Protein AF-A0A9D1A4J8-F1 (afdb_monomer)

InterPro domains:
  IPR003812 Fido domain [PF02661] (158-254)
  IPR003812 Fido domain [PS51459] (158-294)
  IPR036597 Fido-like domain superfamily [G3DSA:1.10.3290.10] (88-310)
  IPR036597 Fido-like domain superfamily [SSF140931] (134-307)
  IPR040198 Fido domain-containing protein [PTHR13504] (110-304)

Foldseek 3Di:
DPPQWDWLVVVCVVQVHDSVVSQVCVVVCVQPPWDDDPPTITGGNPTDDRDPCVPDPPFDDPPVCVVLLVVLVVLLVVLVVVDDPFQDDDDPLLLVQLLQFQVVQLVVVVAPDDSVQLSCLSVVHHDPPGDPLSSQLSQLLVVLLVVLSVCLVDDDADDLQNLQQNQCSNRRSPNVQGSAFDPAWDDDPPAPFTADGLVCLVVLVVVLSVVLVVSVSRHDLLQSLLVSLLSQVRNVGGPDCSNSSSLSSSQSSCRNSSFYRFHQGPVCVVLCVVQSRCCRPPVDNVSSSVSVSVRSSVVSVLSVVCVVPVVSSSVD

Organism: NCBI:txid2840740

Solvent-accessible surface area (backbone atoms only — not comparable to full-atom values): 17641 Å² total; per-residue (Å²): 129,63,90,70,42,36,47,40,64,57,50,12,64,74,62,73,49,54,50,71,57,44,53,50,36,43,74,69,65,58,38,75,80,47,43,82,49,92,95,48,45,39,34,38,66,84,60,70,78,59,82,61,80,79,69,55,78,75,43,60,62,57,77,90,47,39,69,59,52,55,52,44,49,50,54,38,57,53,49,61,72,75,46,87,78,79,69,74,70,60,69,72,49,31,57,45,47,48,39,51,35,41,42,47,54,44,41,73,74,68,45,87,68,50,67,67,42,44,44,32,41,74,74,73,39,83,50,85,97,57,61,67,44,57,54,28,36,52,52,10,44,49,53,38,54,54,48,35,56,58,49,37,77,54,85,78,73,92,43,71,70,54,53,30,50,40,34,28,32,41,27,48,47,45,58,94,57,28,51,46,70,30,87,60,80,67,71,51,89,95,54,91,57,72,42,60,53,41,90,43,33,69,60,53,50,55,50,49,53,53,49,48,61,59,43,61,79,41,40,34,65,71,53,46,40,46,47,54,30,53,53,48,59,47,47,42,52,36,86,65,61,44,72,61,40,33,50,49,54,35,34,30,53,31,38,59,72,62,38,57,66,64,60,59,42,74,88,45,48,62,58,49,54,51,18,52,46,37,29,72,77,66,69,39,55,62,57,38,31,53,49,53,45,47,39,43,43,51,42,49,50,48,56,54,43,29,79,78,35,67,80,47,44,84,74,74

Structure (mmCIF, N/CA/C/O backbone):
data_AF-A0A9D1A4J8-F1
#
_entry.id   AF-A0A9D1A4J8-F1
#
loop_
_atom_site.group_PDB
_atom_site.id
_atom_site.type_symbol
_atom_site.label_atom_id
_atom_site.label_alt_id
_atom_site.label_comp_id
_atom_site.label_asym_id
_atom_site.label_entity_id
_atom_site.label_seq_id
_atom_site.pdbx_PDB_ins_code
_atom_site.Cartn_x
_atom_site.Cartn_y
_atom_site.Cartn_z
_atom_site.occupancy
_atom_site.B_iso_or_equiv
_atom_site.auth_seq_id
_atom_site.auth_comp_id
_atom_site.auth_asym_id
_atom_site.auth_atom_id
_atom_site.pdbx_PDB_model_num
ATOM 1 N N . MET A 1 1 ? 29.052 -34.012 -39.493 1.00 62.09 1 MET A N 1
ATOM 2 C CA . MET A 1 1 ? 28.904 -33.613 -38.086 1.00 62.09 1 MET A CA 1
ATOM 3 C C . MET A 1 1 ? 30.224 -33.812 -37.386 1.00 62.09 1 MET A C 1
ATOM 5 O O . MET A 1 1 ? 30.733 -34.931 -37.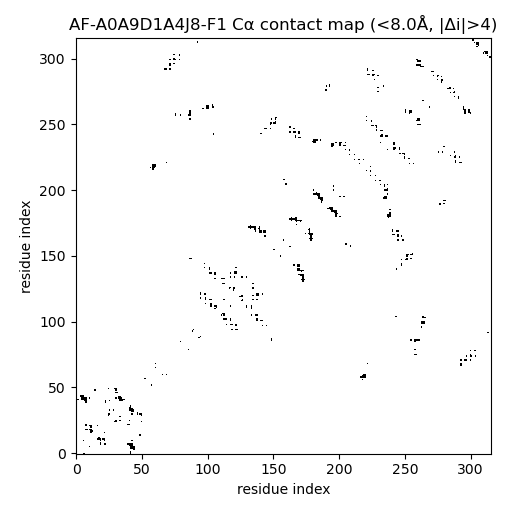377 1.00 62.09 1 MET A O 1
ATOM 9 N N . ARG A 1 2 ? 30.811 -32.723 -36.888 1.00 78.44 2 ARG A N 1
ATOM 10 C CA . ARG A 1 2 ? 31.984 -32.785 -36.005 1.00 78.44 2 ARG A CA 1
ATOM 11 C C . ARG A 1 2 ? 31.633 -33.527 -34.712 1.00 78.44 2 ARG A C 1
ATOM 13 O O . ARG A 1 2 ? 30.512 -33.430 -34.225 1.00 78.44 2 ARG A O 1
ATOM 20 N N . GLN A 1 3 ? 32.592 -34.258 -34.152 1.00 78.19 3 GLN A N 1
ATOM 21 C CA . GLN A 1 3 ? 32.413 -34.952 -32.876 1.00 78.19 3 GLN A CA 1
ATOM 22 C C . GLN A 1 3 ? 32.184 -33.923 -31.750 1.00 78.19 3 GLN A C 1
ATOM 24 O O . GLN A 1 3 ? 32.938 -32.956 -31.649 1.00 78.19 3 GLN A O 1
ATOM 29 N N . GLY A 1 4 ? 31.134 -34.104 -30.937 1.00 85.75 4 GLY A N 1
ATOM 30 C CA . GLY A 1 4 ? 30.753 -33.175 -29.860 1.00 85.75 4 GLY A CA 1
ATOM 31 C C . GLY A 1 4 ? 29.909 -31.967 -30.296 1.00 85.75 4 GLY A C 1
ATOM 32 O O . GLY A 1 4 ? 29.785 -31.004 -29.534 1.00 85.75 4 GLY A O 1
ATOM 33 N N . TYR A 1 5 ? 29.341 -31.995 -31.507 1.00 92.12 5 TYR A N 1
ATOM 34 C CA . TYR A 1 5 ? 28.451 -30.960 -32.039 1.00 92.12 5 TYR A CA 1
ATOM 35 C C . TYR A 1 5 ? 27.107 -31.558 -32.471 1.00 92.12 5 TYR A C 1
ATOM 37 O O . TYR A 1 5 ? 27.056 -32.582 -33.145 1.00 92.12 5 TYR A O 1
ATOM 45 N N . MET A 1 6 ? 26.024 -30.857 -32.146 1.00 93.25 6 MET A N 1
ATOM 46 C CA . MET A 1 6 ? 24.658 -31.147 -32.567 1.00 93.25 6 MET A CA 1
ATOM 47 C C . MET A 1 6 ? 24.194 -30.202 -33.682 1.00 93.25 6 MET A C 1
ATOM 49 O O . MET A 1 6 ? 24.661 -29.067 -33.832 1.00 93.25 6 MET A O 1
ATOM 53 N N . SER A 1 7 ? 23.222 -30.658 -34.463 1.00 94.19 7 SER A N 1
ATOM 54 C CA . SER A 1 7 ? 22.582 -29.868 -35.511 1.00 94.19 7 SER A CA 1
ATOM 55 C C . SER A 1 7 ? 21.617 -28.816 -34.948 1.00 94.19 7 SER A C 1
ATOM 57 O O . SER A 1 7 ? 21.079 -28.936 -33.847 1.00 94.19 7 SER A O 1
ATOM 59 N N . VAL A 1 8 ? 21.295 -27.807 -35.766 1.00 93.06 8 VAL A N 1
ATOM 60 C CA . VAL A 1 8 ? 20.231 -26.823 -35.478 1.00 93.06 8 VAL A CA 1
ATOM 61 C C . VAL A 1 8 ? 18.903 -27.481 -35.084 1.00 93.06 8 VAL A C 1
ATOM 63 O O . VAL A 1 8 ? 18.218 -26.958 -34.211 1.00 93.06 8 VAL A O 1
ATOM 66 N N . LYS A 1 9 ? 18.531 -28.605 -35.714 1.00 93.31 9 LYS A N 1
ATOM 67 C CA . LYS A 1 9 ? 17.270 -29.314 -35.433 1.00 93.31 9 LYS A CA 1
ATOM 68 C C . LYS A 1 9 ? 17.280 -29.972 -34.055 1.00 93.31 9 LYS A C 1
ATOM 70 O O . LYS A 1 9 ? 16.287 -29.920 -33.333 1.00 93.31 9 LYS A O 1
ATOM 75 N N . GLU A 1 10 ? 18.403 -30.572 -33.678 1.00 92.00 10 GLU A N 1
ATOM 76 C CA . GLU A 1 10 ? 18.575 -31.187 -32.359 1.00 92.00 10 GLU A CA 1
ATOM 77 C C . GLU A 1 10 ? 18.608 -30.123 -31.263 1.00 92.00 10 GLU A C 1
ATOM 79 O O . GLU A 1 10 ? 17.908 -30.257 -30.258 1.00 92.00 10 GLU A O 1
ATOM 84 N N . ALA A 1 11 ? 19.313 -29.014 -31.500 1.00 90.38 11 ALA A N 1
ATOM 85 C CA . ALA A 1 11 ? 19.307 -27.858 -30.610 1.00 90.38 11 ALA A CA 1
ATOM 86 C C . ALA A 1 11 ? 17.901 -27.246 -30.469 1.00 90.38 11 ALA A C 1
ATOM 88 O O . ALA A 1 11 ? 17.470 -26.948 -29.359 1.00 90.38 11 ALA A O 1
ATOM 89 N N . ALA A 1 12 ? 17.151 -27.109 -31.569 1.00 90.38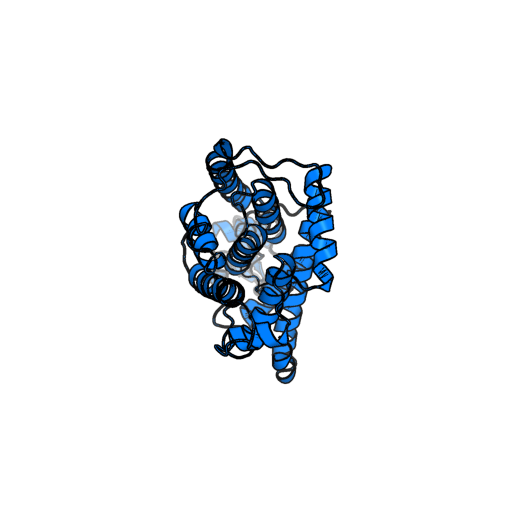 12 ALA A N 1
ATOM 90 C CA . ALA A 1 12 ? 15.776 -26.600 -31.575 1.00 90.38 12 ALA A CA 1
ATOM 91 C C . ALA A 1 12 ? 14.852 -27.455 -30.699 1.00 90.38 12 ALA A C 1
ATOM 93 O O . ALA A 1 12 ? 14.146 -26.926 -29.835 1.00 90.38 12 ALA A O 1
ATOM 94 N N . LYS A 1 13 ? 14.927 -28.782 -30.858 1.00 91.00 13 LYS A N 1
ATOM 95 C CA . LYS A 1 13 ? 14.181 -29.743 -30.038 1.00 91.00 13 LYS A CA 1
ATOM 96 C C . LYS A 1 13 ? 14.594 -29.673 -28.567 1.00 91.00 13 LYS A C 1
ATOM 98 O O . LYS A 1 13 ? 13.727 -29.620 -27.701 1.00 91.00 13 LYS A O 1
ATOM 103 N N . ARG A 1 14 ? 15.898 -29.625 -28.279 1.00 88.31 14 ARG A N 1
ATOM 104 C CA . ARG A 1 14 ? 16.435 -29.570 -26.910 1.00 88.31 14 ARG A CA 1
ATOM 105 C C . ARG A 1 14 ? 16.090 -28.269 -26.183 1.00 88.31 14 ARG A C 1
ATOM 107 O O . ARG A 1 14 ? 15.869 -28.282 -24.980 1.00 88.31 14 ARG A O 1
ATOM 114 N N . TRP A 1 15 ? 16.057 -27.147 -26.893 1.00 87.44 15 TRP A N 1
ATOM 115 C CA . TRP A 1 15 ? 15.804 -25.819 -26.323 1.00 87.44 15 TRP A CA 1
ATOM 116 C C . TRP A 1 15 ? 14.326 -25.396 -26.370 1.00 87.44 15 TRP A C 1
ATOM 118 O O . TRP A 1 15 ? 13.990 -24.315 -25.870 1.00 87.44 15 TRP A O 1
ATOM 128 N N . GLY A 1 16 ? 13.458 -26.210 -26.983 1.00 81.75 16 GLY A N 1
ATOM 129 C CA . GLY A 1 16 ? 12.028 -25.931 -27.137 1.00 81.75 16 GLY A CA 1
ATOM 130 C C . GLY A 1 16 ? 11.738 -24.680 -27.974 1.00 81.75 16 GLY A C 1
ATOM 131 O O . GLY A 1 16 ? 10.853 -23.904 -27.626 1.00 81.75 16 GLY A O 1
ATOM 132 N N . ILE A 1 17 ? 12.517 -24.422 -29.032 1.00 85.38 17 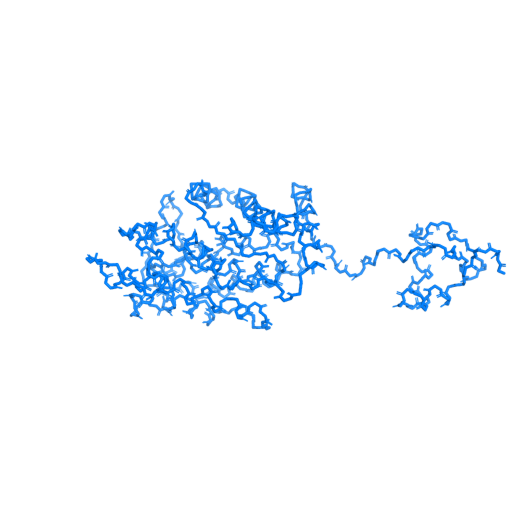ILE A N 1
ATOM 133 C CA . ILE A 1 17 ? 12.359 -23.252 -29.922 1.00 85.38 17 ILE A CA 1
ATOM 134 C C . ILE A 1 17 ? 12.453 -23.669 -31.393 1.00 85.38 17 ILE A C 1
ATOM 136 O O . ILE A 1 17 ? 12.942 -24.745 -31.705 1.00 85.38 17 ILE A O 1
ATOM 140 N N . SER A 1 18 ? 12.018 -22.816 -32.324 1.00 87.38 18 SER A N 1
ATOM 141 C CA . SER A 1 18 ? 12.078 -23.142 -33.756 1.00 87.38 18 SER A CA 1
ATOM 142 C C . SER A 1 18 ? 13.508 -23.150 -34.317 1.00 87.38 18 SER A C 1
ATOM 144 O O . SER A 1 18 ? 14.343 -22.334 -33.919 1.00 87.38 18 SER A O 1
ATOM 146 N N . ASP A 1 19 ? 13.768 -23.972 -35.341 1.00 89.62 19 ASP A N 1
ATOM 147 C CA . ASP A 1 19 ? 15.031 -23.985 -36.106 1.00 89.62 19 ASP A CA 1
ATOM 148 C C . ASP A 1 19 ? 15.477 -22.581 -36.539 1.00 89.62 19 ASP A C 1
ATOM 150 O O . ASP A 1 19 ? 16.657 -22.231 -36.504 1.00 89.62 19 ASP A O 1
ATOM 154 N N . ARG A 1 20 ? 14.517 -21.744 -36.954 1.00 85.31 20 ARG A N 1
ATOM 155 C CA . ARG A 1 20 ? 14.768 -20.352 -37.346 1.00 85.31 20 ARG A CA 1
ATOM 156 C C . ARG A 1 20 ? 15.332 -19.538 -36.180 1.00 85.31 20 ARG A C 1
ATOM 158 O O . ARG A 1 20 ? 16.228 -18.724 -36.395 1.00 85.31 20 ARG A O 1
ATOM 165 N N . ARG A 1 21 ? 14.820 -19.736 -34.960 1.00 83.44 21 ARG A N 1
ATOM 166 C CA . ARG A 1 21 ? 15.308 -19.047 -33.757 1.00 83.44 21 ARG A CA 1
ATOM 167 C C . ARG A 1 21 ? 16.729 -19.473 -33.417 1.00 83.44 21 ARG A C 1
ATOM 169 O O . ARG A 1 21 ? 17.544 -18.601 -33.137 1.00 83.44 21 ARG A O 1
ATOM 176 N N . VAL A 1 22 ? 17.019 -20.768 -33.488 1.00 88.25 22 VAL A N 1
ATOM 177 C CA . VAL A 1 22 ? 18.364 -21.307 -33.252 1.00 88.25 22 VAL A CA 1
ATOM 178 C C . VAL A 1 22 ? 19.372 -20.691 -34.226 1.00 88.25 22 VAL A C 1
ATOM 180 O O . VAL A 1 22 ? 20.369 -20.128 -33.783 1.00 88.25 22 VAL A O 1
ATOM 183 N N . ARG A 1 23 ? 19.077 -20.680 -35.537 1.00 90.50 23 ARG A N 1
ATOM 184 C CA . ARG A 1 23 ? 19.962 -20.058 -36.546 1.00 90.50 23 ARG A CA 1
ATOM 185 C C . ARG A 1 23 ? 20.230 -18.580 -36.263 1.00 90.50 23 ARG A C 1
ATOM 187 O O . ARG A 1 23 ? 21.362 -18.144 -36.421 1.00 90.50 23 ARG A O 1
ATOM 194 N N . LEU A 1 24 ? 19.213 -17.834 -35.822 1.00 85.12 24 LEU A N 1
ATOM 195 C CA . LEU A 1 24 ? 19.358 -16.423 -35.448 1.00 85.12 24 LEU A CA 1
ATOM 196 C C . LEU A 1 24 ? 20.292 -16.229 -34.246 1.00 85.12 24 LEU A C 1
ATOM 198 O O . LEU A 1 24 ? 21.090 -15.299 -34.257 1.00 85.12 24 LEU A O 1
ATOM 202 N N . LEU A 1 25 ? 20.196 -17.088 -33.224 1.00 84.94 25 LEU A N 1
ATOM 203 C CA . LEU A 1 25 ? 21.065 -17.025 -32.042 1.00 84.94 25 LEU A CA 1
ATOM 204 C C . LEU A 1 25 ? 22.525 -17.331 -32.402 1.00 84.94 25 LEU A C 1
ATOM 206 O O . LEU A 1 25 ? 23.427 -16.642 -31.926 1.00 84.94 25 LEU A O 1
ATOM 210 N N . CYS A 1 26 ? 22.752 -18.308 -33.282 1.00 88.44 26 CYS A N 1
ATOM 211 C CA . CYS A 1 26 ? 24.085 -18.615 -33.794 1.00 88.44 26 CYS A CA 1
ATOM 212 C C . CYS A 1 26 ? 24.638 -17.473 -34.663 1.00 88.44 26 CYS A C 1
ATOM 214 O O . CYS A 1 26 ? 25.773 -17.050 -34.465 1.00 88.44 26 CYS A O 1
ATOM 216 N N . SER A 1 27 ? 23.839 -16.915 -35.582 1.00 88.25 27 SER A N 1
ATOM 217 C CA . SER A 1 27 ? 24.283 -15.814 -36.451 1.00 88.25 27 SER A CA 1
ATOM 218 C C . SER A 1 27 ? 24.548 -14.512 -35.700 1.00 88.25 27 SER A C 1
ATOM 220 O O . SER A 1 27 ? 25.357 -13.710 -36.151 1.00 88.25 27 SER A O 1
ATOM 222 N N . SER A 1 28 ? 23.876 -14.292 -34.565 1.00 80.81 28 SER A N 1
ATOM 223 C CA . SER A 1 28 ? 24.098 -13.129 -33.700 1.00 80.81 28 SER A CA 1
ATOM 224 C C . SER A 1 28 ? 25.227 -13.329 -32.682 1.00 80.81 28 SER A C 1
ATOM 226 O O . SER A 1 28 ? 25.342 -12.521 -31.767 1.00 80.81 28 SER A O 1
ATOM 228 N N . GLY A 1 29 ? 25.984 -14.431 -32.758 1.00 82.88 29 GLY A N 1
ATOM 229 C CA . GLY A 1 29 ? 27.094 -14.720 -31.842 1.00 82.88 29 GLY A CA 1
ATOM 230 C C . GLY A 1 29 ? 26.682 -15.044 -30.401 1.00 82.88 29 GLY A C 1
ATOM 231 O O . GLY A 1 29 ? 27.519 -15.001 -29.511 1.00 82.88 29 GLY A O 1
ATOM 232 N N . LYS A 1 30 ? 25.405 -15.366 -30.143 1.00 81.62 30 LYS A N 1
ATOM 233 C CA . LYS A 1 30 ? 24.897 -15.657 -28.786 1.00 81.62 30 LYS A CA 1
ATOM 234 C C . LYS A 1 30 ? 25.124 -17.101 -28.341 1.00 81.62 30 LYS A C 1
ATOM 236 O O . LYS A 1 30 ? 24.865 -17.422 -27.189 1.00 81.62 30 LYS A O 1
ATOM 241 N N . VAL A 1 31 ? 25.542 -17.971 -29.257 1.00 86.38 31 VAL A N 1
ATOM 242 C CA . VAL A 1 31 ? 25.884 -19.369 -28.983 1.00 86.38 31 VAL A CA 1
ATOM 243 C C . VAL A 1 31 ? 27.390 -19.500 -29.154 1.00 86.38 31 VAL A C 1
ATOM 245 O O . VAL A 1 31 ? 27.884 -19.537 -30.282 1.00 86.38 31 VAL A O 1
ATOM 248 N N . GLU A 1 32 ? 28.111 -19.516 -28.037 1.00 83.56 32 GLU A N 1
ATOM 249 C CA . GLU A 1 32 ? 29.565 -19.656 -28.035 1.00 83.56 32 GLU A CA 1
ATOM 250 C C . GLU A 1 32 ? 29.976 -21.000 -28.656 1.00 83.56 32 GLU A C 1
ATOM 252 O O . GLU A 1 32 ? 29.332 -22.029 -28.443 1.00 83.56 32 GLU A O 1
ATOM 257 N N . GLY A 1 33 ? 31.005 -20.974 -29.504 1.00 86.31 33 GLY A N 1
ATOM 258 C CA . GLY A 1 33 ? 31.479 -22.155 -30.227 1.00 86.31 33 GLY A CA 1
ATOM 259 C C . GLY A 1 33 ? 30.595 -22.618 -31.392 1.00 86.31 33 GLY A C 1
ATOM 260 O O . GLY A 1 33 ? 30.936 -23.611 -32.024 1.00 86.31 33 GLY A O 1
ATOM 261 N N . ALA A 1 34 ? 29.492 -21.936 -31.729 1.00 90.94 34 ALA A N 1
ATOM 262 C CA . ALA A 1 34 ? 28.705 -22.291 -32.913 1.00 90.94 34 ALA A CA 1
ATOM 263 C C . ALA A 1 34 ? 29.495 -22.039 -34.210 1.00 90.94 34 ALA A C 1
ATOM 265 O O . ALA A 1 34 ? 29.954 -20.925 -34.471 1.00 90.94 34 ALA A O 1
ATOM 266 N N . VAL A 1 35 ? 29.600 -23.059 -35.061 1.00 90.88 35 VAL A N 1
ATOM 267 C CA . VAL A 1 35 ? 30.329 -22.992 -36.334 1.00 90.88 35 VAL A CA 1
ATOM 268 C C . VAL A 1 35 ? 29.337 -22.984 -37.485 1.00 90.88 35 VAL A C 1
ATOM 270 O O . VAL A 1 35 ? 28.387 -23.764 -37.515 1.00 90.88 35 VAL A O 1
ATOM 273 N N . ARG A 1 36 ? 29.535 -22.086 -38.452 1.00 90.06 36 ARG A N 1
ATOM 274 C CA . ARG A 1 36 ? 28.699 -22.042 -39.654 1.00 90.06 36 ARG A CA 1
ATOM 275 C C . ARG A 1 36 ? 29.064 -23.204 -40.578 1.00 90.06 36 ARG A C 1
ATOM 277 O O . ARG A 1 36 ? 30.212 -23.306 -40.999 1.00 90.06 36 ARG A O 1
ATOM 284 N N . ASP A 1 37 ? 28.073 -24.017 -40.929 1.00 86.44 37 ASP A N 1
ATOM 285 C CA . ASP A 1 37 ? 28.202 -25.127 -41.876 1.00 86.44 37 ASP A CA 1
ATOM 286 C C . ASP A 1 37 ? 27.184 -24.948 -43.015 1.00 86.44 37 ASP A C 1
ATOM 288 O O . ASP A 1 37 ? 25.970 -25.133 -42.859 1.00 86.44 37 ASP A O 1
ATOM 292 N N . GLY A 1 38 ? 27.669 -24.452 -44.156 1.00 85.44 38 GLY A N 1
ATOM 293 C CA . GLY A 1 38 ? 26.847 -24.067 -45.303 1.00 85.44 38 GLY A CA 1
ATOM 294 C C . GLY A 1 38 ? 25.756 -23.037 -44.959 1.00 85.44 38 GLY A C 1
ATOM 295 O O . GLY A 1 38 ? 26.031 -21.877 -44.630 1.00 85.44 38 GLY A O 1
ATOM 296 N N . ARG A 1 39 ? 24.486 -23.457 -45.080 1.00 81.38 39 ARG A N 1
ATOM 297 C CA . ARG A 1 39 ? 23.284 -22.655 -44.750 1.00 81.38 39 ARG A CA 1
ATOM 298 C C . ARG A 1 39 ? 22.777 -22.878 -43.315 1.00 81.38 39 ARG A C 1
ATOM 300 O O . ARG A 1 39 ? 21.720 -22.357 -42.954 1.00 81.38 39 ARG A O 1
ATOM 307 N N . SER A 1 40 ? 23.488 -23.668 -42.517 1.00 88.56 40 SER A N 1
ATOM 308 C CA . SER A 1 40 ? 23.122 -24.038 -41.151 1.00 88.56 40 SER A CA 1
ATOM 309 C C . SER A 1 40 ? 24.276 -23.757 -40.180 1.00 88.56 40 SER A C 1
ATOM 311 O O . SER A 1 40 ? 25.263 -23.111 -40.533 1.00 88.56 40 SER A O 1
ATOM 313 N N . TYR A 1 41 ? 24.117 -24.208 -38.938 1.00 93.38 41 TYR A N 1
ATOM 314 C CA . TYR A 1 41 ? 25.134 -24.147 -37.895 1.00 93.38 41 TYR A CA 1
ATOM 315 C C . TYR A 1 41 ? 25.326 -25.528 -37.261 1.00 93.38 41 TYR A C 1
ATOM 317 O O . TYR A 1 41 ? 24.358 -26.275 -37.090 1.00 93.38 41 TYR A O 1
ATOM 325 N N . GLU A 1 42 ? 26.563 -25.840 -36.900 1.00 94.50 42 GLU A N 1
ATOM 326 C CA . GLU A 1 42 ? 26.908 -26.884 -35.940 1.00 94.50 42 GLU A CA 1
ATOM 327 C C . GLU A 1 42 ? 27.063 -26.221 -34.566 1.00 94.50 42 GLU A C 1
ATOM 329 O O . GLU A 1 42 ? 27.756 -25.209 -34.426 1.00 94.50 42 GLU A O 1
ATOM 334 N N . ILE A 1 43 ? 26.387 -26.758 -33.552 1.00 93.19 43 ILE A N 1
ATOM 335 C CA . ILE A 1 43 ? 26.313 -26.182 -32.204 1.00 93.19 43 ILE A CA 1
ATOM 336 C C . ILE A 1 43 ? 26.972 -27.161 -31.232 1.00 93.19 43 ILE A C 1
ATOM 338 O O . ILE A 1 43 ? 26.618 -28.334 -31.281 1.00 93.19 43 ILE A O 1
ATOM 342 N N . PRO A 1 44 ? 27.879 -26.738 -30.338 1.00 93.69 44 PRO A N 1
ATOM 343 C CA . PRO A 1 44 ? 28.466 -27.654 -29.365 1.00 93.69 44 PRO A CA 1
ATOM 344 C C . PRO A 1 44 ? 27.390 -28.366 -28.532 1.00 93.69 44 PRO A C 1
ATOM 346 O O . PRO A 1 44 ? 26.428 -27.742 -28.087 1.00 93.69 44 PRO A O 1
ATOM 349 N N . GLU A 1 45 ? 27.539 -29.664 -28.272 1.00 90.31 45 GLU A N 1
ATOM 350 C CA . GLU A 1 45 ? 26.550 -30.439 -27.500 1.00 90.31 45 GLU A CA 1
ATOM 351 C C . GLU A 1 45 ? 26.379 -29.937 -26.058 1.00 90.31 45 GLU A C 1
ATOM 353 O O . GLU A 1 45 ? 25.326 -30.126 -25.452 1.00 90.31 45 GLU A O 1
ATOM 358 N N . HIS A 1 46 ? 27.386 -29.269 -25.496 1.00 85.69 46 HIS A N 1
ATOM 359 C CA . HIS A 1 46 ? 27.318 -28.653 -24.168 1.00 85.69 46 HIS A CA 1
ATOM 360 C C . HIS A 1 46 ? 26.723 -27.234 -24.186 1.00 85.69 46 HIS A C 1
ATOM 362 O O . HIS A 1 46 ? 26.555 -26.635 -23.125 1.00 85.69 46 HIS A O 1
ATOM 368 N N . ALA A 1 47 ? 26.388 -26.683 -25.360 1.00 84.38 47 ALA A N 1
ATOM 369 C CA . ALA A 1 47 ? 25.831 -25.342 -25.462 1.00 84.38 47 ALA A CA 1
ATOM 370 C C . ALA A 1 47 ? 24.455 -25.267 -24.779 1.00 84.38 47 ALA A C 1
ATOM 372 O O . ALA A 1 47 ? 23.490 -25.949 -25.151 1.00 84.38 47 ALA A O 1
ATOM 373 N N . VAL A 1 48 ? 24.361 -24.397 -23.777 1.00 83.31 48 VAL A N 1
ATOM 374 C CA . VAL A 1 48 ? 23.108 -24.072 -23.093 1.00 83.31 48 VAL A CA 1
ATOM 375 C C . VAL A 1 48 ? 22.318 -23.086 -23.953 1.00 83.31 48 VAL A C 1
ATOM 377 O O . VAL A 1 48 ? 22.900 -22.229 -24.617 1.00 83.31 48 VAL A O 1
ATOM 380 N N . LYS A 1 49 ? 20.982 -23.199 -23.951 1.00 80.62 49 LYS A N 1
ATOM 381 C CA . LYS A 1 49 ? 20.091 -22.238 -24.617 1.00 80.62 49 LYS A CA 1
ATOM 382 C C . LYS A 1 49 ? 20.433 -20.820 -24.133 1.00 80.62 49 LYS A C 1
ATOM 384 O O . LYS A 1 49 ? 20.253 -20.554 -22.944 1.00 80.62 49 LYS A O 1
ATOM 389 N N . PRO A 1 50 ? 20.866 -19.900 -25.012 1.00 75.31 50 PRO A N 1
ATOM 390 C CA . PRO A 1 50 ? 21.093 -18.515 -24.619 1.00 75.31 50 PRO A CA 1
ATOM 391 C C . PRO A 1 50 ? 19.797 -17.894 -24.101 1.00 75.31 50 PRO A C 1
ATOM 393 O O . PRO A 1 50 ? 18.723 -18.180 -24.641 1.00 75.31 50 PRO A O 1
ATOM 396 N N . ALA A 1 51 ? 19.899 -17.031 -23.087 1.00 59.34 51 ALA A N 1
ATOM 397 C CA . ALA A 1 51 ? 18.746 -16.335 -22.526 1.00 59.34 51 ALA A CA 1
ATOM 398 C C . ALA A 1 51 ? 17.916 -15.675 -23.646 1.00 59.34 51 ALA A C 1
ATOM 400 O O . ALA A 1 51 ? 18.435 -14.943 -24.502 1.00 59.34 51 ALA A O 1
ATOM 401 N N . ASP A 1 52 ? 16.620 -15.991 -23.686 1.00 48.00 52 ASP A N 1
ATOM 402 C CA . ASP A 1 52 ? 15.725 -15.514 -24.732 1.00 48.00 52 ASP A CA 1
ATOM 403 C C . ASP A 1 52 ? 15.394 -14.038 -24.503 1.00 48.00 52 ASP A C 1
ATOM 405 O O . ASP A 1 52 ? 14.463 -13.708 -23.783 1.00 48.00 52 ASP A O 1
ATOM 409 N N . GLY A 1 53 ? 16.117 -13.135 -25.169 1.00 47.34 53 GLY A N 1
ATOM 410 C CA . GLY A 1 53 ? 15.837 -11.690 -25.118 1.00 47.34 53 GLY A CA 1
ATOM 411 C C . GLY A 1 53 ? 14.507 -11.250 -25.757 1.00 47.34 53 GLY A C 1
ATOM 412 O O . GLY A 1 53 ? 14.365 -10.078 -26.085 1.00 47.34 53 GLY A O 1
ATOM 413 N N . ARG A 1 54 ? 13.577 -12.175 -26.046 1.00 48.59 54 ARG A N 1
ATOM 414 C CA . ARG A 1 54 ? 12.180 -11.873 -26.415 1.00 48.59 54 ARG A CA 1
ATOM 415 C C . ARG A 1 54 ? 11.188 -12.150 -25.286 1.00 48.59 54 ARG A C 1
ATOM 417 O O . ARG A 1 54 ? 10.040 -11.733 -25.406 1.00 48.59 54 ARG A O 1
ATOM 424 N N . ALA A 1 55 ? 11.600 -12.840 -24.226 1.00 41.84 55 ALA A N 1
ATOM 425 C CA . ALA A 1 55 ? 10.834 -12.873 -22.994 1.00 41.84 55 ALA A CA 1
ATOM 426 C C . ALA A 1 55 ? 11.206 -11.602 -22.227 1.00 41.84 55 ALA A C 1
ATOM 428 O O . ALA A 1 55 ? 12.342 -11.462 -21.789 1.00 41.84 55 ALA A O 1
ATOM 429 N N . VAL A 1 56 ? 10.245 -10.683 -22.120 1.00 41.25 56 VAL A N 1
ATOM 430 C CA . VAL A 1 56 ? 10.393 -9.330 -21.568 1.00 41.25 56 VAL A CA 1
ATOM 431 C C . VAL A 1 56 ? 11.131 -8.414 -22.561 1.00 41.25 56 VAL A C 1
ATOM 433 O O . VAL A 1 56 ? 12.342 -8.502 -22.741 1.00 41.25 56 VAL A O 1
ATOM 436 N N . ARG A 1 57 ? 10.406 -7.483 -23.217 1.00 43.34 57 ARG A N 1
ATOM 437 C CA . ARG A 1 57 ? 11.005 -6.163 -23.508 1.00 43.34 57 ARG A CA 1
ATOM 438 C C . ARG A 1 57 ? 11.607 -5.769 -22.176 1.00 43.34 57 ARG A C 1
ATOM 440 O O . ARG A 1 57 ? 10.808 -5.574 -21.266 1.00 43.34 57 ARG A O 1
ATOM 447 N N . GLN A 1 58 ? 12.930 -5.832 -22.023 1.00 52.78 58 GLN A N 1
ATOM 448 C CA . GLN A 1 58 ? 13.576 -5.529 -20.754 1.00 52.78 58 GLN A CA 1
ATOM 449 C C . GLN A 1 58 ? 13.013 -4.172 -20.356 1.00 52.78 58 GLN A C 1
ATOM 451 O O . GLN A 1 58 ? 13.226 -3.205 -21.083 1.00 52.78 58 GLN A O 1
ATOM 456 N N . LYS A 1 59 ? 12.124 -4.170 -19.353 1.00 66.44 59 LYS A N 1
ATOM 457 C CA . LYS A 1 59 ? 11.430 -2.961 -18.927 1.00 66.44 59 LYS A CA 1
ATOM 458 C C . LYS A 1 59 ? 12.524 -1.931 -18.694 1.00 66.44 59 LYS A C 1
ATOM 460 O O . LYS A 1 59 ? 13.576 -2.306 -18.177 1.00 66.44 59 LYS A O 1
ATOM 465 N N . ASP A 1 60 ? 12.333 -0.708 -19.162 1.00 79.12 60 ASP A N 1
ATOM 466 C CA . ASP A 1 60 ? 13.390 0.292 -19.108 1.00 79.12 60 ASP A CA 1
ATOM 467 C C . ASP A 1 60 ? 13.759 0.489 -17.631 1.00 79.12 60 ASP A C 1
ATOM 469 O O . ASP A 1 60 ? 12.912 0.875 -16.829 1.00 79.12 60 ASP A O 1
ATOM 473 N N . ILE A 1 61 ? 14.991 0.120 -17.255 1.00 84.88 61 ILE A N 1
ATOM 474 C CA . ILE A 1 61 ? 15.521 0.358 -15.910 1.00 84.88 61 ILE A CA 1
ATOM 475 C C . ILE A 1 61 ? 16.490 1.539 -16.005 1.00 84.88 61 ILE A C 1
ATOM 477 O O . ILE A 1 61 ? 17.542 1.391 -16.655 1.00 84.88 61 ILE A O 1
ATOM 481 N N . PRO A 1 62 ? 16.180 2.678 -15.358 1.00 88.25 62 PRO A N 1
ATOM 482 C CA . PRO A 1 62 ? 17.099 3.804 -15.259 1.00 88.25 62 PRO A CA 1
ATOM 483 C C . PRO A 1 62 ? 18.463 3.374 -14.706 1.00 88.25 62 PRO A C 1
ATOM 485 O O . PRO A 1 62 ? 18.549 2.497 -13.844 1.00 88.25 62 PRO A O 1
ATOM 488 N N . GLU A 1 63 ? 19.545 3.981 -15.206 1.00 89.94 63 GLU A N 1
ATOM 489 C CA . GLU A 1 63 ? 20.921 3.601 -14.837 1.00 89.94 63 GLU A CA 1
ATOM 490 C C . GLU A 1 63 ? 21.140 3.630 -13.321 1.00 89.94 63 GLU A C 1
ATOM 492 O O . GLU A 1 63 ? 21.729 2.707 -12.761 1.00 89.94 63 GLU A O 1
ATOM 497 N N . GLU A 1 64 ? 20.598 4.654 -12.657 1.00 93.12 64 GLU A N 1
ATOM 498 C CA . GLU A 1 64 ? 20.704 4.839 -11.210 1.00 93.12 64 GLU A CA 1
ATOM 499 C C . GLU A 1 64 ? 20.123 3.660 -10.410 1.00 93.12 64 GLU A C 1
ATOM 501 O O . GLU A 1 64 ? 20.699 3.252 -9.402 1.00 93.12 64 GLU A O 1
ATOM 506 N N . PHE A 1 65 ? 19.040 3.044 -10.893 1.00 94.19 65 PHE A N 1
ATOM 507 C CA . PHE A 1 65 ? 18.341 1.972 -10.185 1.00 94.19 65 PHE A CA 1
ATOM 508 C C . PHE A 1 65 ? 18.786 0.575 -10.610 1.00 94.19 65 PHE A C 1
ATOM 510 O O . PHE A 1 65 ? 18.522 -0.401 -9.903 1.00 94.19 65 PHE A O 1
ATOM 517 N N . ARG A 1 66 ? 19.487 0.448 -11.744 1.00 92.00 66 ARG A N 1
ATOM 518 C CA . ARG A 1 66 ? 19.781 -0.843 -12.383 1.00 92.00 66 ARG A CA 1
ATOM 519 C C . ARG A 1 66 ? 20.421 -1.850 -11.442 1.00 92.00 66 ARG A C 1
ATOM 521 O O . ARG A 1 66 ? 19.970 -2.991 -11.368 1.00 92.00 66 ARG A O 1
ATOM 528 N N . LYS A 1 67 ? 21.456 -1.441 -10.708 1.00 93.38 67 LYS A N 1
ATOM 529 C CA . LYS A 1 67 ? 22.168 -2.343 -9.791 1.00 93.38 67 LYS A CA 1
ATOM 530 C C . LYS A 1 67 ? 21.265 -2.836 -8.656 1.00 93.38 67 LYS A C 1
ATOM 532 O O . LYS A 1 67 ? 21.340 -4.007 -8.295 1.00 93.38 67 LYS A O 1
ATOM 537 N N . VAL A 1 68 ? 20.436 -1.953 -8.099 1.00 95.44 68 VAL A N 1
ATOM 538 C CA . VAL A 1 68 ? 19.539 -2.276 -6.980 1.00 95.44 68 VAL A CA 1
ATOM 539 C C . VAL A 1 68 ? 18.394 -3.164 -7.458 1.00 95.44 68 VAL A C 1
ATOM 541 O O . VAL A 1 68 ? 18.163 -4.216 -6.870 1.00 95.44 68 VAL A O 1
ATOM 544 N N . PHE A 1 69 ? 17.741 -2.817 -8.568 1.00 96.38 69 PHE A N 1
ATOM 545 C CA . PHE A 1 69 ? 16.608 -3.586 -9.086 1.00 96.38 69 PHE A CA 1
ATOM 546 C C . PHE A 1 69 ? 17.016 -5.006 -9.475 1.00 96.38 69 PHE A C 1
ATOM 548 O O . PHE A 1 69 ? 16.366 -5.954 -9.050 1.00 96.38 69 PHE A O 1
ATOM 555 N N . LEU A 1 70 ? 18.136 -5.173 -10.189 1.00 93.81 70 LEU A N 1
ATOM 556 C CA . LEU A 1 70 ? 18.624 -6.503 -10.570 1.00 93.81 70 LEU A CA 1
ATOM 557 C C . LEU A 1 70 ? 19.001 -7.363 -9.354 1.00 93.81 70 LEU A C 1
ATOM 559 O O . LEU A 1 70 ? 18.806 -8.578 -9.375 1.00 93.81 70 LEU A O 1
ATOM 563 N N . ARG A 1 71 ? 19.529 -6.753 -8.284 1.00 95.38 71 ARG A N 1
ATOM 564 C CA . ARG A 1 71 ? 19.815 -7.457 -7.025 1.00 95.38 71 ARG A CA 1
ATOM 565 C C . ARG A 1 71 ? 18.527 -7.956 -6.367 1.00 95.38 71 ARG A C 1
ATOM 567 O O . ARG A 1 71 ? 18.469 -9.114 -5.958 1.00 95.38 71 ARG A O 1
ATOM 574 N N . ILE A 1 72 ? 17.512 -7.099 -6.284 1.00 96.50 72 ILE A N 1
ATOM 575 C CA . ILE A 1 72 ? 16.213 -7.423 -5.681 1.00 96.50 72 ILE A CA 1
ATOM 576 C C . ILE A 1 72 ? 15.476 -8.478 -6.515 1.00 96.50 72 ILE A C 1
ATOM 578 O O . ILE A 1 72 ? 14.950 -9.435 -5.952 1.00 96.50 72 ILE A O 1
ATOM 582 N N . ASP A 1 73 ? 15.504 -8.374 -7.845 1.00 94.94 73 ASP A N 1
ATOM 583 C CA . ASP A 1 73 ? 14.965 -9.398 -8.748 1.00 94.94 73 ASP A CA 1
ATOM 584 C C . ASP A 1 73 ? 15.635 -10.754 -8.543 1.00 94.94 73 ASP A C 1
ATOM 586 O O . ASP A 1 73 ? 14.953 -11.772 -8.482 1.00 94.94 73 ASP A O 1
ATOM 590 N N . GLY A 1 74 ? 16.959 -10.778 -8.369 1.00 93.06 74 GLY A N 1
ATOM 591 C CA . GLY A 1 74 ? 17.687 -12.008 -8.063 1.00 93.06 74 GLY A CA 1
ATOM 592 C C . GLY A 1 74 ? 17.193 -12.676 -6.776 1.00 93.06 74 GLY A C 1
ATOM 593 O O . GLY A 1 74 ? 16.932 -13.881 -6.777 1.00 93.06 74 GLY A O 1
ATOM 594 N N . LYS A 1 75 ? 17.003 -11.893 -5.702 1.00 93.00 75 LYS A N 1
ATOM 595 C CA . LYS A 1 75 ? 16.446 -12.371 -4.422 1.00 93.00 75 LYS A CA 1
ATOM 596 C C . LYS A 1 75 ? 15.009 -12.874 -4.582 1.00 93.00 75 LYS A C 1
ATOM 598 O O . LYS A 1 75 ? 14.677 -13.957 -4.100 1.00 93.00 75 LYS A O 1
ATOM 603 N N . ARG A 1 76 ? 14.174 -12.120 -5.303 1.00 92.69 76 ARG A N 1
ATOM 604 C CA . ARG A 1 76 ? 12.795 -12.497 -5.641 1.00 92.69 76 ARG A CA 1
ATOM 605 C C . ARG A 1 76 ? 12.755 -13.843 -6.364 1.00 92.69 76 ARG A C 1
ATOM 607 O O . ARG A 1 76 ? 12.055 -14.755 -5.933 1.00 92.69 76 ARG A O 1
ATOM 614 N N . ASP A 1 77 ? 13.525 -13.982 -7.438 1.00 90.88 77 ASP A N 1
ATOM 615 C CA . ASP A 1 77 ? 13.539 -15.172 -8.294 1.00 90.88 77 ASP A CA 1
ATOM 616 C C . ASP A 1 77 ? 14.136 -16.391 -7.583 1.00 90.88 77 ASP A C 1
ATOM 618 O O . ASP A 1 77 ? 13.783 -17.536 -7.874 1.00 90.88 77 ASP A O 1
ATOM 622 N N . GLU A 1 78 ? 15.070 -16.185 -6.658 1.00 88.00 78 GLU A N 1
ATOM 623 C CA . GLU A 1 78 ? 15.545 -17.237 -5.764 1.00 88.00 78 GLU A CA 1
ATOM 624 C C . GLU A 1 78 ? 14.443 -17.738 -4.832 1.00 88.00 78 GLU A C 1
ATOM 626 O O . GLU A 1 78 ? 14.236 -18.948 -4.728 1.00 88.00 78 GLU A O 1
ATOM 631 N N . LEU A 1 79 ? 13.715 -16.831 -4.192 1.00 83.44 79 LEU A N 1
ATOM 632 C CA . LEU A 1 79 ? 12.669 -17.181 -3.239 1.00 83.44 79 LEU A CA 1
ATOM 633 C C . LEU A 1 79 ? 11.474 -17.851 -3.928 1.00 83.44 79 LEU A C 1
ATOM 635 O O . LEU A 1 79 ? 11.025 -18.907 -3.480 1.00 83.44 79 LEU A O 1
ATOM 639 N N . LEU A 1 80 ? 11.031 -17.323 -5.073 1.00 84.38 80 LEU A N 1
ATOM 640 C CA . LEU A 1 80 ? 9.964 -17.924 -5.883 1.00 84.38 80 LEU A CA 1
ATOM 641 C C . LEU A 1 80 ? 10.306 -19.345 -6.363 1.00 84.38 80 LEU A C 1
ATOM 643 O O . LEU A 1 80 ? 9.405 -20.155 -6.547 1.00 84.38 80 LEU A O 1
ATOM 647 N N . ARG A 1 81 ? 11.592 -19.684 -6.537 1.00 84.06 81 ARG A N 1
ATOM 648 C CA . ARG A 1 81 ? 12.023 -21.062 -6.854 1.00 84.06 81 ARG A CA 1
ATOM 649 C C . ARG A 1 81 ? 11.951 -22.013 -5.661 1.00 84.06 81 ARG A C 1
ATOM 651 O O . ARG A 1 81 ? 11.888 -23.221 -5.868 1.00 84.06 81 ARG A O 1
ATOM 658 N N . ARG A 1 82 ? 12.024 -21.492 -4.435 1.00 77.81 82 ARG A N 1
ATOM 659 C CA . ARG A 1 82 ? 12.052 -22.282 -3.193 1.00 77.81 82 ARG A CA 1
ATOM 660 C C . ARG A 1 82 ? 10.670 -22.456 -2.561 1.00 77.81 82 ARG A C 1
ATOM 662 O O . ARG A 1 82 ? 10.514 -23.343 -1.727 1.00 77.81 82 ARG A O 1
ATOM 669 N N . ARG A 1 83 ? 9.690 -21.621 -2.921 1.00 69.00 83 ARG A N 1
ATOM 670 C CA . ARG A 1 83 ? 8.371 -21.582 -2.281 1.00 69.00 83 ARG A CA 1
ATOM 671 C C . ARG A 1 83 ? 7.246 -21.951 -3.246 1.00 69.00 83 ARG A C 1
ATOM 673 O O . ARG A 1 83 ? 7.022 -21.265 -4.238 1.00 69.00 83 ARG A O 1
ATOM 680 N N . GLU A 1 84 ? 6.471 -22.970 -2.889 1.00 61.81 84 GLU A N 1
ATOM 681 C CA . GLU A 1 84 ? 5.155 -23.217 -3.486 1.00 61.81 84 GLU A CA 1
ATOM 682 C C . GLU A 1 84 ? 4.103 -22.325 -2.788 1.00 61.81 84 GLU A C 1
ATOM 684 O O . GLU A 1 84 ? 4.114 -22.202 -1.564 1.00 61.81 84 GLU A O 1
ATOM 689 N N . GLY A 1 85 ? 3.208 -21.670 -3.544 1.00 58.78 85 GLY A N 1
ATOM 690 C CA . GLY A 1 85 ? 2.067 -20.915 -2.982 1.00 58.78 85 GLY A CA 1
ATOM 691 C C . GLY A 1 85 ? 2.168 -19.378 -2.933 1.00 58.78 85 GLY A C 1
ATOM 692 O O . GLY A 1 85 ? 1.309 -18.736 -2.335 1.00 58.78 85 GLY A O 1
ATOM 693 N N . GLY A 1 86 ? 3.165 -18.756 -3.575 1.00 65.31 86 GLY A N 1
ATOM 694 C CA . GLY A 1 86 ? 3.230 -17.291 -3.726 1.00 65.31 86 GLY A CA 1
ATOM 695 C C . GLY A 1 86 ? 3.627 -16.544 -2.447 1.00 65.31 86 GLY A C 1
ATOM 696 O O . GLY A 1 86 ? 4.469 -17.023 -1.693 1.00 65.31 86 GLY A O 1
ATOM 697 N N . TRP A 1 87 ? 3.057 -15.354 -2.214 1.00 70.19 87 TRP A N 1
ATOM 698 C CA . TRP A 1 87 ? 3.395 -14.455 -1.090 1.00 70.19 87 TRP A CA 1
ATOM 699 C C . TRP A 1 87 ? 2.389 -14.470 0.059 1.00 70.19 87 TRP A C 1
ATOM 701 O O . TRP A 1 87 ? 2.468 -13.622 0.940 1.00 70.19 87 TRP A O 1
ATOM 711 N N . VAL A 1 88 ? 1.472 -15.436 0.078 1.00 78.62 88 VAL A N 1
ATOM 712 C CA . VAL A 1 88 ? 0.408 -15.480 1.084 1.00 78.62 88 VAL A CA 1
ATOM 713 C C . VAL A 1 88 ? 0.999 -15.744 2.469 1.00 78.62 88 VAL A C 1
ATOM 715 O O . VAL A 1 88 ? 1.725 -16.722 2.674 1.00 78.62 88 VAL A O 1
ATOM 718 N N . LEU A 1 89 ? 0.718 -14.854 3.410 1.00 81.06 89 LEU A N 1
ATOM 719 C CA . LEU A 1 89 ? 1.017 -14.988 4.828 1.00 81.06 89 LEU A CA 1
ATOM 720 C C . LEU A 1 89 ? -0.199 -15.566 5.554 1.00 81.06 89 LEU A C 1
ATOM 722 O O . LEU A 1 89 ? -1.342 -15.251 5.235 1.00 81.06 89 LEU A O 1
ATOM 726 N N . SER A 1 90 ? 0.051 -16.407 6.556 1.00 84.19 90 SER A N 1
ATOM 727 C CA . SER A 1 90 ? -0.996 -17.014 7.385 1.00 84.19 90 SER A CA 1
ATOM 728 C C . SER A 1 90 ? -0.491 -17.283 8.802 1.00 84.19 90 SER A C 1
ATOM 730 O O . SER A 1 90 ? 0.718 -17.384 9.019 1.00 84.19 90 SER A O 1
ATOM 732 N N . GLY A 1 91 ? -1.408 -17.474 9.753 1.00 87.06 91 GLY A N 1
ATOM 733 C CA . GLY A 1 91 ? -1.069 -17.826 11.135 1.00 87.06 91 GLY A CA 1
ATOM 734 C C . GLY A 1 91 ? -0.268 -16.729 11.840 1.00 87.06 91 GLY A C 1
ATOM 735 O O . GLY A 1 91 ? -0.487 -15.546 11.601 1.00 87.06 91 GLY A O 1
ATOM 736 N N . GLU A 1 92 ? 0.681 -17.111 12.696 1.00 85.19 92 GLU A N 1
ATOM 737 C CA . GLU A 1 92 ? 1.450 -16.159 13.515 1.00 85.19 92 GLU A CA 1
ATOM 738 C C . GLU A 1 92 ? 2.261 -15.149 12.692 1.00 85.19 92 GLU A C 1
ATOM 740 O O . GLU A 1 92 ? 2.363 -13.987 13.080 1.00 85.19 92 GLU A O 1
ATOM 745 N N . LEU A 1 93 ? 2.774 -15.563 11.528 1.00 83.94 93 LEU A N 1
ATOM 746 C CA . LEU A 1 93 ? 3.480 -14.671 10.605 1.00 83.94 93 LEU A CA 1
ATOM 747 C C . LEU A 1 93 ? 2.570 -13.555 10.092 1.00 83.94 93 LEU A C 1
ATOM 749 O O . LEU A 1 93 ? 2.988 -12.406 9.964 1.00 83.94 93 LEU A O 1
ATOM 753 N N . TRP A 1 94 ? 1.311 -13.894 9.809 1.00 89.69 94 TRP A N 1
ATOM 754 C CA . TRP A 1 94 ? 0.331 -12.915 9.364 1.00 89.69 94 TRP A CA 1
ATOM 755 C C . TRP A 1 94 ? -0.054 -11.953 10.477 1.00 89.69 94 TRP A C 1
ATOM 757 O O . TRP A 1 94 ? -0.064 -10.745 10.268 1.00 89.69 94 TRP A O 1
ATOM 767 N N . GLU A 1 95 ? -0.294 -12.477 11.678 1.00 91.31 95 GLU A N 1
ATOM 768 C CA . GLU A 1 95 ? -0.602 -11.665 12.857 1.00 91.31 95 GLU A CA 1
ATOM 769 C C . GLU A 1 95 ? 0.506 -10.65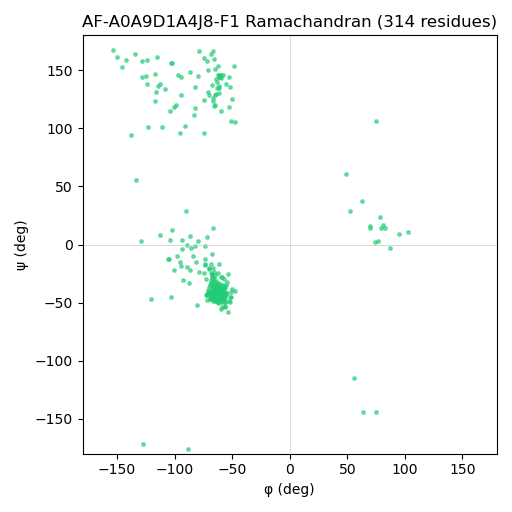5 13.161 1.00 91.31 95 GLU A C 1
ATOM 771 O O . GLU A 1 95 ? 0.235 -9.488 13.456 1.00 91.31 95 GLU A O 1
ATOM 776 N N . LYS A 1 96 ? 1.765 -11.085 13.054 1.00 90.19 96 LYS A N 1
ATOM 777 C CA . LYS A 1 96 ? 2.910 -10.210 13.277 1.00 90.19 96 LYS A CA 1
ATOM 778 C C . LYS A 1 96 ? 3.062 -9.162 12.178 1.00 90.19 96 LYS A C 1
ATOM 780 O O . LYS A 1 96 ? 3.191 -7.980 12.495 1.00 90.19 96 LYS A O 1
ATOM 785 N N . PHE A 1 97 ? 2.972 -9.564 10.910 1.00 91.44 97 PHE A N 1
ATOM 786 C CA . PHE A 1 97 ? 2.992 -8.617 9.797 1.00 91.44 97 PHE A CA 1
ATOM 787 C C . PHE A 1 97 ? 1.882 -7.564 9.936 1.00 91.44 97 PHE A C 1
ATOM 789 O O . PHE A 1 97 ? 2.143 -6.369 9.797 1.00 91.44 97 PHE A O 1
ATOM 796 N N . LEU A 1 98 ? 0.655 -7.992 10.256 1.00 94.12 98 LEU A N 1
ATOM 797 C CA . LEU A 1 98 ? -0.483 -7.098 10.454 1.00 94.12 98 LEU A CA 1
ATOM 798 C C . LEU A 1 98 ? -0.248 -6.108 11.590 1.00 94.12 98 LEU A C 1
ATOM 800 O O . LEU A 1 98 ? -0.615 -4.948 11.440 1.00 94.12 98 LEU A O 1
ATOM 804 N N . LEU A 1 99 ? 0.361 -6.523 12.701 1.00 94.94 99 LEU A N 1
ATOM 805 C CA . LEU A 1 99 ? 0.691 -5.607 13.792 1.00 94.94 99 LEU A CA 1
ATOM 806 C C . LEU A 1 99 ? 1.686 -4.533 13.336 1.00 94.94 99 LEU A C 1
ATOM 808 O O . LEU A 1 99 ? 1.452 -3.341 13.548 1.00 94.94 99 LEU A O 1
ATOM 812 N N . GLU A 1 100 ? 2.768 -4.953 12.682 1.00 92.00 100 GLU A N 1
ATOM 813 C CA . GLU A 1 100 ? 3.823 -4.051 12.212 1.00 92.00 100 GLU A CA 1
ATOM 814 C C . GLU A 1 100 ? 3.352 -3.128 11.075 1.00 92.00 100 GLU A C 1
ATOM 816 O O . GLU A 1 100 ? 3.888 -2.034 10.910 1.00 92.00 100 GLU A O 1
ATOM 821 N N . LEU A 1 101 ? 2.328 -3.533 10.317 1.00 93.00 101 LEU A N 1
ATOM 822 C CA . LEU A 1 101 ? 1.657 -2.695 9.325 1.00 93.00 101 LEU A CA 1
ATOM 823 C C . LEU A 1 101 ? 0.625 -1.750 9.960 1.00 93.00 101 LEU A C 1
ATOM 825 O O . LEU A 1 101 ? 0.624 -0.551 9.685 1.00 93.00 101 LEU A O 1
ATOM 829 N N . ALA A 1 102 ? -0.295 -2.283 10.764 1.00 94.94 102 ALA A N 1
ATOM 830 C CA . ALA A 1 102 ? -1.486 -1.566 11.204 1.00 94.94 102 ALA A CA 1
ATOM 831 C C . ALA A 1 102 ? -1.162 -0.493 12.239 1.00 94.94 102 ALA A C 1
ATOM 833 O O . ALA A 1 102 ? -1.686 0.617 12.138 1.00 94.94 102 ALA A O 1
ATOM 834 N N . TRP A 1 103 ? -0.300 -0.796 13.214 1.00 95.00 103 TRP A N 1
ATOM 835 C CA . TRP A 1 103 ? -0.058 0.116 14.330 1.00 95.00 103 TRP A CA 1
ATOM 836 C C . TRP A 1 103 ? 0.530 1.472 13.892 1.00 95.00 103 TRP A C 1
ATOM 838 O O . TRP A 1 103 ? -0.070 2.498 14.233 1.00 95.00 103 TRP A O 1
ATOM 848 N N . PRO A 1 104 ? 1.607 1.536 13.077 1.00 93.31 104 PRO A N 1
ATOM 849 C CA . PRO A 1 104 ? 2.130 2.817 12.597 1.00 93.31 104 PRO A CA 1
ATOM 850 C C . PRO A 1 104 ? 1.092 3.617 11.794 1.00 93.31 104 PRO A C 1
ATOM 852 O O . PRO A 1 104 ? 1.011 4.840 11.926 1.00 93.31 104 PRO A O 1
ATOM 855 N N . LEU A 1 105 ? 0.254 2.933 11.005 1.00 91.81 105 LEU A N 1
ATOM 856 C CA . LEU A 1 105 ? -0.774 3.564 10.174 1.00 91.81 105 LEU A CA 1
ATOM 857 C C . LEU A 1 105 ? -1.916 4.172 11.001 1.00 91.81 105 LEU A C 1
ATOM 859 O O . LEU A 1 105 ? -2.289 5.323 10.758 1.00 91.81 105 LEU A O 1
ATOM 863 N N . VAL A 1 106 ? -2.465 3.447 11.984 1.00 92.69 106 VAL A N 1
ATOM 864 C CA . VAL A 1 106 ? -3.548 3.985 12.835 1.00 92.69 106 VAL A CA 1
ATOM 865 C C . VAL A 1 106 ? -3.031 5.063 13.779 1.00 92.69 106 VAL A C 1
ATOM 867 O O . VAL A 1 106 ? -3.684 6.095 13.946 1.00 92.69 106 VAL A O 1
ATOM 870 N N . ARG A 1 107 ? -1.825 4.891 14.339 1.00 92.19 107 ARG A N 1
ATOM 871 C CA . ARG A 1 107 ? -1.189 5.897 15.200 1.00 92.19 107 ARG A CA 1
ATOM 872 C C . ARG A 1 107 ? -0.993 7.207 14.448 1.00 92.19 107 ARG A C 1
ATOM 874 O O . ARG A 1 107 ? -1.297 8.278 14.971 1.00 92.19 107 ARG A O 1
ATOM 881 N N . ARG A 1 108 ? -0.539 7.138 13.193 1.00 85.62 108 ARG A N 1
ATOM 882 C CA . ARG A 1 108 ? -0.371 8.321 12.340 1.00 85.62 108 ARG A CA 1
ATOM 883 C C . ARG A 1 108 ? -1.694 9.021 12.019 1.00 85.62 108 ARG A C 1
ATOM 885 O O . ARG A 1 108 ? -1.695 10.246 11.881 1.00 85.62 108 ARG A O 1
ATOM 892 N N . GLY A 1 109 ? -2.786 8.259 11.937 1.00 83.19 109 GLY A N 1
ATOM 893 C CA . GLY A 1 109 ? -4.163 8.751 11.823 1.00 83.19 109 GLY A CA 1
ATOM 894 C C . GLY A 1 109 ? -4.741 9.338 13.118 1.00 83.19 109 GLY A C 1
ATOM 895 O O . GLY A 1 109 ? -5.872 9.813 13.109 1.00 83.19 109 GLY A O 1
ATOM 896 N N . GLY A 1 110 ? -3.980 9.340 14.219 1.00 89.69 110 GLY A N 1
ATOM 897 C CA . GLY A 1 110 ? -4.386 9.917 15.503 1.00 89.69 110 GLY A CA 1
ATOM 898 C C . GLY A 1 110 ? -5.000 8.925 16.491 1.00 89.69 110 GLY A C 1
ATOM 899 O O . GLY A 1 110 ? -5.512 9.356 17.523 1.00 89.69 110 GLY A O 1
ATOM 900 N N . SER A 1 111 ? -4.949 7.617 16.212 1.00 93.50 111 SER A N 1
ATOM 901 C CA . SER A 1 111 ? -5.358 6.599 17.184 1.00 93.50 111 SER A CA 1
ATOM 902 C C . SER A 1 111 ? -4.486 6.654 18.441 1.00 93.50 111 SER A C 1
ATOM 904 O O . SER A 1 111 ? -3.280 6.905 18.391 1.00 93.50 111 SER A O 1
ATOM 906 N N . SER A 1 112 ? -5.121 6.390 19.580 1.00 96.12 112 SER A N 1
ATOM 907 C CA . SER A 1 112 ? -4.495 6.320 20.896 1.00 96.12 112 SER A CA 1
ATOM 908 C C . SER A 1 112 ? -3.984 4.918 21.252 1.00 96.12 112 SER A C 1
ATOM 910 O O . SER A 1 112 ? -3.486 4.731 22.366 1.00 96.12 112 SER A O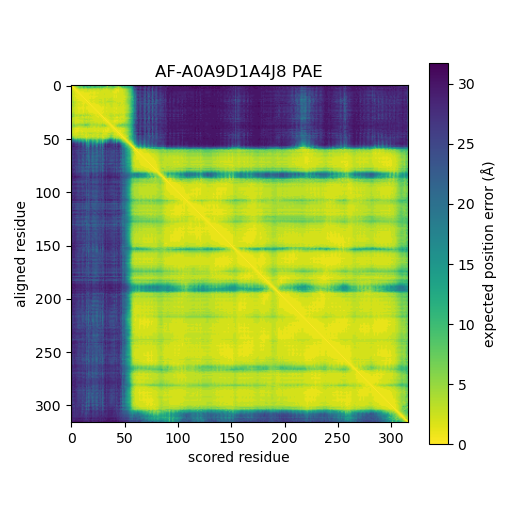 1
ATOM 912 N N . LEU A 1 113 ? -4.157 3.930 20.367 1.00 97.12 113 LEU A N 1
ATOM 913 C CA . LEU A 1 113 ? -3.809 2.531 20.612 1.00 97.12 113 LEU A CA 1
ATOM 914 C C . LEU A 1 113 ? -2.292 2.320 20.733 1.00 97.12 113 LEU A C 1
ATOM 916 O O . LEU A 1 113 ? -1.500 2.829 19.931 1.00 97.12 113 LEU A O 1
ATOM 920 N N . THR A 1 114 ? -1.882 1.515 21.712 1.00 96.94 114 THR A N 1
ATOM 921 C CA . THR A 1 114 ? -0.503 1.010 21.805 1.00 96.94 114 THR A CA 1
ATOM 922 C C . THR A 1 114 ? -0.274 -0.165 20.838 1.00 96.94 114 THR A C 1
ATOM 924 O O . THR A 1 114 ? -1.246 -0.726 20.309 1.00 96.94 114 THR A O 1
ATOM 927 N N . PRO A 1 115 ? 0.986 -0.581 20.590 1.00 96.12 115 PRO A N 1
ATOM 928 C CA . PRO A 1 115 ? 1.261 -1.812 19.849 1.00 96.12 115 PRO A CA 1
ATOM 929 C C . PRO A 1 115 ? 0.570 -3.030 20.472 1.00 96.12 115 PRO A C 1
ATOM 931 O O . PRO A 1 115 ? -0.020 -3.844 19.765 1.00 96.12 115 PRO A O 1
ATOM 934 N N . GLU A 1 116 ? 0.592 -3.143 21.800 1.00 96.81 116 GLU A N 1
ATOM 935 C CA . GLU A 1 116 ? 0.004 -4.269 22.528 1.00 96.81 116 GLU A CA 1
ATOM 936 C C . GLU A 1 116 ? -1.516 -4.307 22.358 1.00 96.81 116 GLU A C 1
ATOM 938 O O . GLU A 1 116 ? -2.071 -5.362 22.050 1.00 96.81 116 GLU A O 1
ATOM 943 N N . GLU A 1 117 ? -2.186 -3.161 22.503 1.00 98.19 117 GLU A N 1
ATOM 944 C CA . GLU A 1 117 ? -3.633 -3.041 22.294 1.00 98.19 117 GLU A CA 1
ATOM 945 C C . GLU A 1 117 ? -4.010 -3.338 20.836 1.00 98.19 117 GLU A C 1
ATOM 947 O O . GLU A 1 117 ? -4.962 -4.071 20.576 1.00 98.19 117 GLU A O 1
ATOM 952 N N . THR A 1 118 ? -3.226 -2.843 19.875 1.00 97.62 118 THR A N 1
ATOM 953 C CA . THR A 1 118 ? -3.427 -3.134 18.445 1.00 97.62 118 THR A CA 1
ATOM 954 C C . THR A 1 118 ? -3.302 -4.633 18.169 1.00 97.62 118 THR A C 1
ATOM 956 O O . THR A 1 118 ? -4.153 -5.216 17.497 1.00 97.62 118 THR A O 1
ATOM 959 N N . GLY A 1 119 ? -2.284 -5.285 18.737 1.00 96.75 119 GLY A N 1
ATOM 960 C CA . GLY A 1 119 ? -2.074 -6.726 18.610 1.00 96.75 119 GLY A CA 1
ATOM 961 C C . GLY A 1 119 ? -3.183 -7.558 19.259 1.00 96.75 119 GLY A C 1
ATOM 962 O O . GLY A 1 119 ? -3.552 -8.605 18.727 1.00 96.75 119 GLY A O 1
ATOM 963 N N . GLN A 1 120 ? -3.751 -7.100 20.379 1.00 96.81 120 GLN A N 1
ATOM 964 C CA . GLN A 1 120 ? -4.930 -7.726 20.991 1.00 96.81 120 GLN A CA 1
ATOM 965 C C . GLN A 1 120 ? -6.144 -7.646 20.063 1.00 96.81 120 GLN A C 1
ATOM 967 O O . GLN A 1 120 ? -6.787 -8.669 19.820 1.00 96.81 120 GLN A O 1
ATOM 972 N N . ILE A 1 121 ? -6.407 -6.466 19.494 1.00 97.94 121 ILE A N 1
ATOM 973 C CA . ILE A 1 121 ? -7.541 -6.234 18.591 1.00 97.94 121 ILE A CA 1
ATOM 974 C C . ILE A 1 121 ? -7.434 -7.110 17.346 1.00 97.94 121 ILE A C 1
ATOM 976 O O . ILE A 1 121 ? -8.419 -7.744 16.967 1.00 97.94 121 ILE A O 1
ATOM 980 N N . LEU A 1 122 ? -6.242 -7.204 16.749 1.00 96.56 122 LEU A N 1
ATOM 981 C CA . LEU A 1 122 ? -5.983 -8.121 15.639 1.00 96.56 122 LEU A CA 1
ATOM 982 C C . LEU A 1 122 ? -6.322 -9.563 16.047 1.00 96.56 122 LEU A C 1
ATOM 984 O O . LEU A 1 122 ? -7.089 -10.234 15.372 1.00 96.56 122 LEU A O 1
ATOM 988 N N . LYS A 1 123 ? -5.931 -10.016 17.235 1.00 94.06 123 LYS A N 1
ATOM 989 C CA . LYS A 1 123 ? -6.288 -11.360 17.733 1.00 94.06 123 LYS A CA 1
ATOM 990 C C . LYS A 1 123 ? -7.762 -11.527 18.143 1.00 94.06 123 LYS A C 1
ATOM 992 O O . LYS A 1 123 ? -8.126 -12.567 18.688 1.00 94.06 123 LYS A O 1
ATOM 997 N N . GLY A 1 124 ? -8.616 -10.533 17.897 1.00 93.44 124 GLY A N 1
ATOM 998 C CA . GLY A 1 124 ? -10.043 -10.564 18.225 1.00 93.44 124 GLY A CA 1
ATOM 999 C C . GLY A 1 124 ? -10.352 -10.272 19.695 1.00 93.44 124 GLY A C 1
ATOM 1000 O O . GLY A 1 124 ? -11.472 -10.513 20.143 1.00 93.44 124 GLY A O 1
ATOM 1001 N N . VAL A 1 125 ? -9.382 -9.753 20.452 1.00 96.38 125 VAL A N 1
ATOM 1002 C CA . VAL A 1 125 ? -9.542 -9.368 21.857 1.00 96.38 125 VAL A CA 1
ATOM 1003 C C . VAL A 1 125 ? -9.720 -7.846 21.943 1.00 96.38 125 VAL A C 1
ATOM 1005 O O . VAL A 1 125 ? -8.812 -7.112 21.559 1.00 96.38 125 VAL A O 1
ATOM 1008 N N . PRO A 1 126 ? -10.862 -7.335 22.440 1.00 96.06 126 PRO A N 1
ATOM 1009 C CA . PRO A 1 126 ? -11.067 -5.894 22.581 1.00 96.06 126 PRO A CA 1
ATOM 1010 C C . PRO A 1 126 ? -10.078 -5.243 23.560 1.00 96.06 126 PRO A C 1
ATOM 1012 O O . PRO A 1 126 ? -9.825 -5.779 24.640 1.00 96.06 126 PRO A O 1
ATOM 1015 N N . ALA A 1 127 ? -9.590 -4.048 23.220 1.00 96.81 127 ALA A N 1
ATOM 1016 C CA . ALA A 1 127 ? -8.772 -3.214 24.092 1.00 96.81 127 ALA A CA 1
ATOM 1017 C C . ALA A 1 127 ? -9.664 -2.413 25.058 1.00 96.81 127 ALA A C 1
ATOM 1019 O O . ALA A 1 127 ? -10.494 -1.588 24.658 1.00 96.81 127 ALA A O 1
ATOM 1020 N N . ALA A 1 128 ? -9.508 -2.663 26.358 1.00 95.56 128 ALA A N 1
ATOM 1021 C CA . ALA A 1 128 ? -10.343 -2.055 27.388 1.00 95.56 128 ALA A CA 1
ATOM 1022 C C . ALA A 1 128 ? -10.191 -0.523 27.428 1.00 95.56 128 ALA A C 1
ATOM 1024 O O . ALA A 1 128 ? -9.088 0.012 27.415 1.00 95.56 128 ALA A O 1
ATOM 1025 N N . GLY A 1 129 ? -11.315 0.195 27.514 1.00 95.31 129 GLY A N 1
ATOM 1026 C CA . GLY A 1 129 ? -11.325 1.659 27.626 1.00 95.31 129 GLY A CA 1
ATOM 1027 C C . GLY A 1 129 ? -11.052 2.415 26.321 1.00 95.31 129 GLY A C 1
ATOM 1028 O O . GLY A 1 129 ? -11.020 3.645 26.339 1.00 95.31 129 GLY A O 1
ATOM 1029 N N . LYS A 1 130 ? -10.895 1.715 25.190 1.00 97.19 130 LYS A N 1
ATOM 1030 C CA . LYS A 1 130 ? -10.662 2.330 23.878 1.00 97.19 130 LYS A CA 1
ATOM 1031 C C . LYS A 1 130 ? -11.955 2.463 23.063 1.00 97.19 130 LYS A C 1
ATOM 1033 O O . LYS A 1 130 ? -12.823 1.591 23.151 1.00 97.19 130 LYS A O 1
ATOM 1038 N N . PRO A 1 131 ? -12.115 3.523 22.249 1.00 96.19 131 PRO A N 1
ATOM 1039 C CA . PRO A 1 131 ? -13.300 3.696 21.413 1.00 96.19 131 PRO A CA 1
ATOM 1040 C C . PRO A 1 131 ? -13.482 2.553 20.408 1.00 96.19 131 PRO A C 1
ATOM 1042 O O . PRO A 1 131 ? -12.517 2.071 19.814 1.00 96.19 131 PRO A O 1
ATOM 1045 N N . LEU A 1 132 ? -14.736 2.175 20.134 1.00 95.94 132 LEU A N 1
ATOM 1046 C CA . LEU A 1 132 ? -15.056 1.182 19.100 1.00 95.94 132 LEU A CA 1
ATOM 1047 C C . LEU A 1 132 ? -14.538 1.608 17.717 1.00 95.94 132 LEU A C 1
ATOM 1049 O O . LEU A 1 132 ? -14.097 0.766 16.945 1.00 95.94 132 LEU A O 1
ATOM 1053 N N . ALA A 1 133 ? -14.559 2.908 17.413 1.00 95.06 133 ALA A N 1
ATOM 1054 C CA . ALA A 1 133 ? -14.055 3.423 16.144 1.00 95.06 133 ALA A CA 1
ATOM 1055 C C . ALA A 1 133 ? -12.578 3.055 15.917 1.00 95.06 133 ALA A C 1
ATOM 1057 O O . ALA A 1 133 ? -12.250 2.587 14.835 1.00 95.06 133 ALA A O 1
ATOM 1058 N N . GLU A 1 134 ? -11.721 3.168 16.940 1.00 96.38 134 GLU A N 1
ATOM 1059 C CA . GLU A 1 134 ? -10.298 2.811 16.835 1.00 96.38 134 GLU A CA 1
ATOM 1060 C C . GLU A 1 134 ? -10.097 1.302 16.623 1.00 96.38 134 GLU A C 1
ATOM 1062 O O . GLU A 1 134 ? -9.268 0.895 15.812 1.00 96.38 134 GLU A O 1
ATOM 1067 N N . HIS A 1 135 ? -10.916 0.462 17.269 1.00 98.00 135 HIS A N 1
ATOM 1068 C CA . HIS A 1 135 ? -10.907 -0.984 17.018 1.00 98.00 135 HIS A CA 1
ATOM 1069 C C . HIS A 1 135 ? -11.261 -1.302 15.566 1.00 98.00 135 HIS A C 1
ATOM 1071 O O . HIS A 1 135 ? -10.607 -2.118 14.920 1.00 98.00 135 HIS A O 1
ATOM 1077 N N . LEU A 1 136 ? -12.303 -0.649 15.051 1.00 97.31 136 LEU A N 1
ATOM 1078 C CA . LEU A 1 136 ? -12.755 -0.845 13.681 1.00 97.31 136 LEU A CA 1
ATOM 1079 C C . LEU A 1 136 ? -11.740 -0.320 12.659 1.00 97.31 136 LEU A C 1
ATOM 1081 O O . LEU A 1 136 ? -11.683 -0.870 11.568 1.00 97.31 136 LEU A O 1
ATOM 1085 N N . GLU A 1 137 ? -10.917 0.682 12.980 1.00 96.06 137 GLU A N 1
ATOM 1086 C CA . GLU A 1 137 ? -9.816 1.091 12.095 1.00 96.06 137 GLU A CA 1
ATOM 1087 C C . GLU A 1 137 ? -8.747 -0.004 11.964 1.00 96.06 137 GLU A C 1
ATOM 1089 O O . GLU A 1 137 ? -8.310 -0.298 10.851 1.00 96.06 137 GLU A O 1
ATOM 1094 N N . VAL A 1 138 ? -8.377 -0.668 13.065 1.00 97.75 138 VAL A N 1
ATOM 1095 C CA . VAL A 1 138 ? -7.439 -1.808 13.037 1.00 97.75 138 VAL A CA 1
ATOM 1096 C C . VAL A 1 138 ? -8.034 -2.992 12.270 1.00 97.75 138 VAL A C 1
ATOM 1098 O O . VAL A 1 138 ? -7.380 -3.558 11.393 1.00 97.75 138 VAL A O 1
ATOM 1101 N N . LEU A 1 139 ? -9.291 -3.347 12.555 1.00 97.88 139 LEU A N 1
ATOM 1102 C CA . LEU A 1 139 ? -9.980 -4.440 11.861 1.00 97.88 139 LEU A CA 1
ATOM 1103 C C . LEU A 1 139 ? -10.213 -4.130 10.375 1.00 97.88 139 LEU A C 1
ATOM 1105 O O . LEU A 1 139 ? -10.153 -5.036 9.551 1.00 97.88 139 LEU A O 1
ATOM 1109 N N . GLY A 1 140 ? -10.421 -2.862 10.018 1.00 97.69 140 GLY A N 1
ATOM 1110 C CA . GLY A 1 140 ? -10.522 -2.411 8.632 1.00 97.69 140 GLY A CA 1
ATOM 1111 C C . GLY A 1 140 ? -9.224 -2.588 7.846 1.00 97.69 140 GLY A C 1
ATOM 1112 O O . GLY A 1 140 ? -9.259 -3.003 6.688 1.00 97.69 140 GLY A O 1
ATOM 1113 N N . ILE A 1 141 ? -8.073 -2.331 8.479 1.00 96.94 141 ILE A N 1
ATOM 1114 C CA . ILE A 1 141 ? -6.758 -2.613 7.883 1.00 96.94 141 ILE A CA 1
ATOM 1115 C C . ILE A 1 141 ? -6.576 -4.115 7.675 1.00 96.94 141 ILE A C 1
ATOM 1117 O O . ILE A 1 141 ? -6.137 -4.502 6.596 1.00 96.94 141 ILE A O 1
ATOM 1121 N N . ARG A 1 142 ? -6.936 -4.952 8.660 1.00 97.31 142 ARG A N 1
ATOM 1122 C CA . ARG A 1 142 ? -6.912 -6.414 8.497 1.00 97.31 142 ARG A CA 1
ATOM 1123 C C . ARG A 1 142 ? -7.764 -6.852 7.310 1.00 97.31 142 ARG A C 1
ATOM 1125 O O . ARG A 1 142 ? -7.241 -7.523 6.435 1.00 97.31 142 ARG A O 1
ATOM 1132 N N . GLU A 1 143 ? -9.031 -6.444 7.266 1.00 98.06 143 GLU A N 1
ATOM 1133 C CA . GLU A 1 143 ? -9.963 -6.844 6.204 1.00 98.06 143 GLU A CA 1
ATOM 1134 C C . GLU A 1 143 ? -9.421 -6.461 4.818 1.00 98.06 143 GLU A C 1
ATOM 1136 O O . GLU A 1 143 ? -9.433 -7.264 3.888 1.00 98.06 143 GLU A O 1
ATOM 1141 N N . ALA A 1 144 ? -8.882 -5.245 4.686 1.00 98.00 144 ALA A N 1
ATOM 1142 C CA . ALA A 1 144 ? -8.259 -4.794 3.447 1.00 98.00 144 ALA A CA 1
ATOM 1143 C C . ALA A 1 144 ? -7.003 -5.610 3.100 1.00 98.00 144 ALA A C 1
ATOM 1145 O O . ALA A 1 144 ? -6.804 -5.961 1.939 1.00 98.00 144 ALA A O 1
ATOM 1146 N N . ALA A 1 145 ? -6.170 -5.921 4.094 1.00 96.56 145 ALA A N 1
ATOM 1147 C CA . ALA A 1 145 ? -4.944 -6.689 3.924 1.00 96.56 145 ALA A CA 1
ATOM 1148 C C . ALA A 1 145 ? -5.231 -8.150 3.527 1.00 96.56 145 ALA A C 1
ATOM 1150 O O . ALA A 1 145 ? -4.581 -8.679 2.627 1.00 96.56 145 ALA A O 1
ATOM 1151 N N . ASP A 1 146 ? -6.235 -8.782 4.139 1.00 95.75 146 ASP A N 1
ATOM 1152 C CA . ASP A 1 146 ? -6.723 -10.112 3.764 1.00 95.75 146 ASP A CA 1
ATOM 1153 C C . ASP A 1 146 ? -7.239 -10.096 2.319 1.00 95.75 146 ASP A C 1
ATOM 1155 O O . ASP A 1 146 ? -6.820 -10.905 1.486 1.00 95.75 146 ASP A O 1
ATOM 1159 N N . TRP A 1 147 ? -8.062 -9.101 1.979 1.00 96.94 147 TRP A N 1
ATOM 1160 C CA . TRP A 1 147 ? -8.645 -8.991 0.648 1.00 96.94 147 TRP A CA 1
ATOM 1161 C C . TRP A 1 147 ? -7.599 -8.765 -0.455 1.00 96.94 147 TRP A C 1
ATOM 1163 O O . TRP A 1 147 ? -7.704 -9.370 -1.524 1.00 96.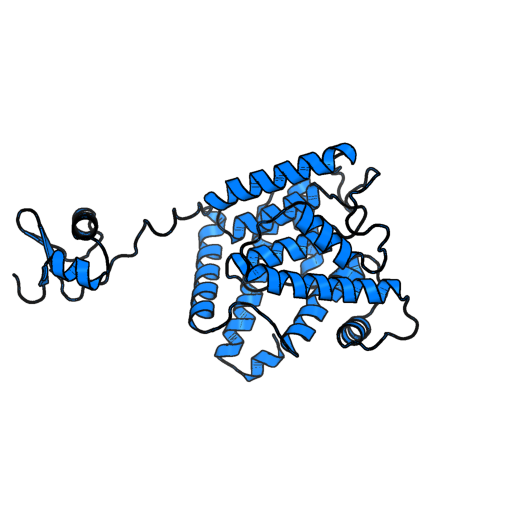94 147 TRP A O 1
ATOM 1173 N N . ILE A 1 148 ? -6.547 -7.963 -0.230 1.00 96.00 148 ILE A N 1
ATOM 1174 C CA . ILE A 1 148 ? -5.487 -7.817 -1.245 1.00 96.00 148 ILE A CA 1
ATOM 1175 C C . ILE A 1 148 ? -4.684 -9.107 -1.449 1.00 96.00 148 ILE A C 1
ATOM 1177 O O . ILE A 1 148 ? -4.236 -9.347 -2.571 1.00 96.00 148 ILE A O 1
ATOM 1181 N N . GLN A 1 149 ? -4.529 -9.961 -0.426 1.00 92.69 149 GLN A N 1
ATOM 1182 C CA . GLN A 1 149 ? -3.878 -11.263 -0.608 1.00 92.69 149 GLN A CA 1
ATOM 1183 C C . GLN A 1 149 ? -4.711 -12.177 -1.513 1.00 92.69 149 GLN A C 1
ATOM 1185 O O . GLN A 1 149 ? -4.157 -12.847 -2.387 1.00 92.69 149 GLN A O 1
ATOM 1190 N N . GLU A 1 150 ? -6.036 -12.161 -1.354 1.00 92.06 150 GLU A N 1
ATOM 1191 C CA . GLU A 1 150 ? -6.962 -12.886 -2.231 1.00 92.06 150 GLU A CA 1
ATOM 1192 C C . GLU A 1 150 ? -6.925 -12.336 -3.666 1.00 92.06 150 GLU A C 1
ATOM 1194 O O . GLU A 1 150 ? -6.790 -13.093 -4.632 1.00 92.06 150 GLU A O 1
ATOM 1199 N N . LEU A 1 151 ? -6.977 -11.009 -3.820 1.00 92.69 151 LEU A N 1
ATOM 1200 C CA . LEU A 1 151 ? -6.944 -10.335 -5.122 1.00 92.69 151 LEU A CA 1
ATOM 1201 C C . LEU A 1 151 ? -5.623 -10.511 -5.871 1.00 92.69 151 LEU A C 1
ATOM 1203 O O . LEU A 1 151 ? -5.609 -10.463 -7.107 1.00 92.69 151 LEU A O 1
ATOM 1207 N N . ALA A 1 152 ? -4.511 -10.683 -5.157 1.00 90.75 152 ALA A N 1
ATOM 1208 C CA . ALA A 1 152 ? -3.201 -10.891 -5.761 1.00 90.75 152 ALA A CA 1
ATOM 1209 C C . ALA A 1 152 ? -3.116 -12.212 -6.543 1.00 90.75 152 ALA A C 1
ATOM 1211 O O . ALA A 1 152 ? -2.338 -12.303 -7.491 1.00 90.75 152 ALA A O 1
ATOM 1212 N N . ALA A 1 153 ? -3.927 -13.214 -6.184 1.00 81.75 153 ALA A N 1
ATOM 1213 C CA . ALA A 1 153 ? -4.041 -14.471 -6.926 1.00 81.75 153 ALA A CA 1
ATOM 1214 C C . ALA A 1 153 ? -4.975 -14.371 -8.151 1.00 81.75 153 ALA A C 1
ATOM 1216 O O . ALA A 1 153 ? -4.974 -15.256 -9.008 1.00 81.75 153 ALA A O 1
ATOM 1217 N N . GLY A 1 154 ? -5.790 -13.315 -8.223 1.00 80.56 154 GLY A N 1
ATOM 1218 C CA . GLY A 1 154 ? -6.767 -13.089 -9.282 1.00 80.56 154 GLY A CA 1
ATOM 1219 C C . GLY A 1 154 ? -6.219 -12.331 -10.495 1.00 80.56 154 GLY A C 1
ATOM 1220 O O . GLY A 1 154 ? -5.042 -11.990 -10.584 1.00 80.56 154 GLY A O 1
ATOM 1221 N N . GLN A 1 155 ? -7.117 -12.046 -11.442 1.00 79.38 155 GLN A N 1
ATOM 1222 C CA . GLN A 1 155 ? -6.837 -11.263 -12.658 1.00 79.38 155 GLN A CA 1
ATOM 1223 C C . GLN A 1 155 ? -7.562 -9.906 -12.678 1.00 79.38 155 GLN A C 1
ATOM 1225 O O . GLN A 1 155 ? -7.568 -9.233 -13.703 1.00 79.38 155 GLN A O 1
ATOM 1230 N N . GLU A 1 156 ? -8.205 -9.513 -11.574 1.00 88.62 156 GLU A N 1
ATOM 1231 C CA . GLU A 1 156 ? -8.940 -8.247 -11.489 1.00 88.62 156 GLU A CA 1
ATOM 1232 C C . GLU A 1 156 ? -7.980 -7.055 -11.601 1.00 88.62 156 GLU A C 1
ATOM 1234 O O . GLU A 1 156 ? -7.082 -6.894 -10.779 1.00 88.62 156 GLU A O 1
ATOM 1239 N N . GLU A 1 157 ? -8.150 -6.209 -12.610 1.00 90.56 157 GLU A N 1
ATOM 1240 C CA . GLU A 1 157 ? -7.324 -5.011 -12.782 1.00 90.56 157 GLU A CA 1
ATOM 1241 C C . GLU A 1 157 ? -7.654 -3.941 -11.729 1.00 90.56 157 GLU A C 1
ATOM 1243 O O . GLU A 1 157 ? -8.736 -3.931 -11.135 1.00 90.56 157 GLU A O 1
ATOM 1248 N N . LEU A 1 158 ? -6.713 -3.021 -11.484 1.00 95.69 158 LEU A N 1
ATOM 1249 C CA . LEU A 1 158 ? -6.999 -1.866 -10.636 1.00 95.69 158 LEU A CA 1
ATOM 1250 C C . LEU A 1 158 ? -8.120 -1.036 -11.263 1.00 95.69 158 LEU A C 1
ATOM 1252 O O . LEU A 1 158 ? -8.077 -0.681 -12.438 1.00 95.69 158 LEU A O 1
ATOM 1256 N N . SER A 1 159 ? -9.120 -0.709 -10.455 1.00 97.31 159 SER A N 1
ATOM 1257 C CA . SER A 1 159 ? -10.277 0.063 -10.883 1.00 97.31 159 SER A CA 1
ATOM 1258 C C . SER A 1 159 ? -10.709 1.026 -9.789 1.00 97.31 159 SER A C 1
ATOM 1260 O O . SER A 1 159 ? -10.433 0.816 -8.607 1.00 97.31 159 SER A O 1
ATOM 1262 N N . GLU A 1 160 ? -11.445 2.063 -10.178 1.00 98.00 160 GLU A N 1
ATOM 1263 C CA . GLU A 1 160 ? -12.111 2.959 -9.234 1.00 98.00 160 GLU A CA 1
ATOM 1264 C C . GLU A 1 160 ? -12.953 2.173 -8.215 1.00 98.00 160 GLU A C 1
ATOM 1266 O O . GLU A 1 160 ? -12.840 2.403 -7.015 1.00 98.00 160 GLU A O 1
ATOM 1271 N N . ALA A 1 161 ? -13.727 1.181 -8.666 1.00 98.25 161 ALA A N 1
ATOM 1272 C CA . ALA A 1 161 ? -14.558 0.359 -7.789 1.00 98.25 161 ALA A CA 1
ATOM 1273 C C . ALA A 1 161 ? -13.736 -0.398 -6.731 1.00 98.25 161 ALA A C 1
ATOM 1275 O O . ALA A 1 161 ? -14.127 -0.439 -5.561 1.00 98.25 161 ALA A O 1
ATOM 1276 N N . LEU A 1 162 ? -12.583 -0.952 -7.118 1.00 98.19 162 LEU A N 1
ATOM 1277 C CA . LEU A 1 162 ? -11.657 -1.615 -6.199 1.00 98.19 162 LEU A CA 1
ATOM 1278 C C . LEU A 1 162 ? -11.111 -0.623 -5.166 1.00 98.19 162 LEU A C 1
ATOM 1280 O O . LEU A 1 162 ? -11.131 -0.913 -3.969 1.00 98.19 162 LEU A O 1
ATOM 1284 N N . ILE A 1 163 ? -10.683 0.564 -5.605 1.00 98.69 163 ILE A N 1
ATOM 1285 C CA . ILE A 1 163 ? -10.143 1.617 -4.731 1.00 98.69 163 ILE A CA 1
ATOM 1286 C C . ILE A 1 163 ? -11.202 2.091 -3.726 1.00 98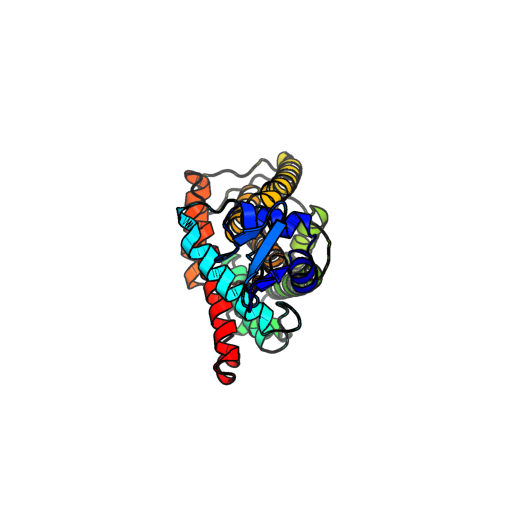.69 163 ILE A C 1
ATOM 1288 O O . ILE A 1 163 ? -10.923 2.187 -2.529 1.00 98.69 163 ILE A O 1
ATOM 1292 N N . LEU A 1 164 ? -12.432 2.343 -4.180 1.00 98.56 164 LEU A N 1
ATOM 1293 C CA . LEU A 1 164 ? -13.544 2.736 -3.311 1.00 98.56 164 LEU A CA 1
ATOM 1294 C C . LEU A 1 164 ? -13.896 1.627 -2.309 1.00 98.56 164 LEU A C 1
ATOM 1296 O O . LEU A 1 164 ? -14.187 1.912 -1.145 1.00 98.56 164 LEU A O 1
ATOM 1300 N N . ARG A 1 165 ? -13.825 0.357 -2.723 1.00 98.31 165 ARG A N 1
ATOM 1301 C CA . ARG A 1 165 ? -14.058 -0.786 -1.833 1.00 98.31 165 ARG A CA 1
ATOM 1302 C C . ARG A 1 165 ? -12.954 -0.937 -0.785 1.00 98.31 165 ARG A C 1
ATOM 1304 O O . ARG A 1 165 ? -13.285 -1.130 0.384 1.00 98.31 165 ARG A O 1
ATOM 1311 N N . LEU A 1 166 ? -11.681 -0.771 -1.158 1.00 98.31 166 LEU A N 1
ATOM 1312 C CA . LEU A 1 166 ? -10.568 -0.716 -0.198 1.00 98.31 166 LEU A CA 1
ATOM 1313 C C . LEU A 1 166 ? -10.791 0.409 0.814 1.00 98.31 166 LEU A C 1
ATOM 1315 O O . LEU A 1 166 ? -10.677 0.193 2.019 1.00 98.31 166 LEU A O 1
ATOM 1319 N N . HIS A 1 167 ? -11.170 1.596 0.339 1.00 98.50 167 HIS A N 1
ATOM 1320 C CA . HIS A 1 167 ? -11.451 2.731 1.211 1.00 98.50 167 HIS A CA 1
ATOM 1321 C C . HIS A 1 167 ? -12.593 2.435 2.193 1.00 98.50 167 HIS A C 1
ATOM 1323 O O . HIS A 1 167 ? -12.478 2.742 3.377 1.00 98.50 167 HIS A O 1
ATOM 1329 N N . ALA A 1 168 ? -13.669 1.782 1.746 1.00 98.38 168 ALA A N 1
ATOM 1330 C CA . ALA A 1 168 ? -14.772 1.384 2.618 1.00 98.38 168 ALA A CA 1
ATOM 1331 C C . ALA A 1 168 ? -14.352 0.388 3.717 1.00 98.38 168 ALA A C 1
ATOM 1333 O O . ALA A 1 168 ? -14.834 0.502 4.846 1.00 98.38 168 ALA A O 1
ATOM 1334 N N . MET A 1 169 ? -13.445 -0.549 3.414 1.00 98.25 169 MET A N 1
ATOM 1335 C CA . MET A 1 169 ? -12.874 -1.465 4.413 1.00 98.25 169 MET A CA 1
ATOM 1336 C C . MET A 1 169 ? -12.005 -0.714 5.421 1.00 98.25 169 MET A C 1
ATOM 1338 O O . MET A 1 169 ? -12.198 -0.846 6.624 1.00 98.25 169 MET A O 1
ATOM 1342 N N . VAL A 1 170 ? -11.096 0.135 4.945 1.00 96.25 170 VAL A N 1
ATOM 1343 C CA . VAL A 1 170 ? -10.187 0.907 5.805 1.00 96.25 170 VAL A CA 1
ATOM 1344 C C . VAL A 1 170 ? -10.953 1.871 6.724 1.00 96.25 170 VAL A C 1
ATOM 1346 O O . VAL A 1 170 ? -10.584 2.047 7.883 1.00 96.25 170 VAL A O 1
ATOM 1349 N N . LEU A 1 171 ? -12.052 2.462 6.245 1.00 96.12 171 LEU A N 1
ATOM 1350 C CA . LEU A 1 171 ? -12.914 3.375 7.007 1.00 96.12 171 LEU A CA 1
ATOM 1351 C C . LEU A 1 171 ? -14.048 2.634 7.736 1.00 96.12 171 LEU A C 1
ATOM 1353 O O . LEU A 1 171 ? -15.107 3.208 7.999 1.00 96.12 171 LEU A O 1
ATOM 1357 N N . MET A 1 172 ? -13.849 1.370 8.124 1.00 95.31 172 MET A N 1
ATOM 1358 C CA . MET A 1 172 ? -14.868 0.569 8.817 1.00 95.31 172 MET A CA 1
ATOM 1359 C C . MET A 1 172 ? -15.412 1.243 10.091 1.00 95.31 172 MET A C 1
ATOM 1361 O O . MET A 1 172 ? -16.592 1.075 10.410 1.00 95.31 172 MET A O 1
ATOM 1365 N N . GLY A 1 173 ? -14.591 2.030 10.798 1.00 91.31 173 GLY A N 1
ATOM 1366 C CA . GLY A 1 173 ? -15.000 2.824 11.967 1.00 91.31 173 GLY A CA 1
ATOM 1367 C C . GLY A 1 173 ? -15.838 4.068 11.641 1.00 91.31 173 GLY A C 1
ATOM 1368 O O . GLY A 1 173 ? -16.525 4.596 12.514 1.00 91.31 173 GLY A O 1
ATOM 1369 N N . ARG A 1 174 ? -15.836 4.509 10.378 1.00 92.38 174 ARG A N 1
ATOM 1370 C CA . ARG A 1 174 ? -16.539 5.686 9.839 1.00 92.38 174 ARG A CA 1
ATOM 1371 C C . ARG A 1 174 ? -17.267 5.336 8.540 1.00 92.38 174 ARG A C 1
ATOM 1373 O O . ARG A 1 174 ? -17.115 5.979 7.508 1.00 92.38 174 ARG A O 1
ATOM 1380 N N . ARG A 1 175 ? -18.124 4.314 8.596 1.00 89.44 175 ARG A N 1
ATOM 1381 C CA . ARG A 1 175 ? -18.798 3.732 7.414 1.00 89.44 175 ARG A CA 1
ATOM 1382 C C . ARG A 1 175 ? -19.559 4.722 6.528 1.00 89.44 175 ARG A C 1
ATOM 1384 O O . ARG A 1 175 ? -19.750 4.440 5.356 1.00 89.44 175 ARG A O 1
ATOM 1391 N N . LYS A 1 176 ? -20.018 5.854 7.077 1.00 92.81 176 LYS A N 1
ATOM 1392 C CA . LYS A 1 176 ? -20.708 6.903 6.303 1.00 92.81 176 LYS A CA 1
ATOM 1393 C C . LYS A 1 176 ? -19.776 7.654 5.346 1.00 92.81 176 LYS A C 1
ATOM 1395 O O . LYS A 1 176 ? -20.269 8.273 4.416 1.00 92.81 176 LYS A O 1
ATOM 1400 N N . GLU A 1 177 ? -18.472 7.618 5.602 1.00 94.00 177 GLU A N 1
ATOM 1401 C CA . GLU A 1 177 ? -17.422 8.258 4.801 1.00 94.00 177 GLU A CA 1
ATOM 1402 C C . GLU A 1 177 ? -16.713 7.242 3.884 1.00 94.00 177 GLU A C 1
ATOM 1404 O O . GLU A 1 177 ? -16.127 7.612 2.869 1.00 94.00 177 GLU A O 1
ATOM 1409 N N . GLY A 1 178 ? -16.780 5.950 4.224 1.00 95.81 178 GLY A N 1
ATOM 1410 C CA . GLY A 1 178 ? -16.130 4.875 3.479 1.00 95.81 178 GLY A CA 1
ATOM 1411 C C . GLY A 1 178 ? -16.629 4.750 2.037 1.00 95.81 178 GLY A C 1
ATOM 1412 O O . GLY A 1 178 ? -17.828 4.759 1.773 1.00 95.81 178 GLY A O 1
ATOM 1413 N N . GLY A 1 179 ? -15.692 4.608 1.098 1.00 97.44 179 GLY A N 1
ATOM 1414 C CA . GLY A 1 179 ? -15.979 4.474 -0.334 1.00 97.44 179 GLY A CA 1
ATOM 1415 C C . GLY A 1 179 ? -16.524 5.731 -1.020 1.00 97.44 179 GLY A C 1
ATOM 1416 O O . GLY A 1 179 ? -17.023 5.631 -2.137 1.00 97.44 179 GLY A O 1
ATOM 1417 N N . LEU A 1 180 ? -16.428 6.904 -0.388 1.00 97.69 180 LEU A N 1
ATOM 1418 C CA . LEU A 1 180 ? -16.852 8.177 -0.971 1.00 97.69 180 LEU A CA 1
ATOM 1419 C C . LEU A 1 180 ? -15.658 9.099 -1.189 1.00 97.69 180 LEU A C 1
ATOM 1421 O O . LEU A 1 180 ? -14.824 9.246 -0.297 1.00 97.69 180 LEU A O 1
ATOM 1425 N N . TYR A 1 181 ? -15.604 9.762 -2.345 1.00 98.25 181 TYR A N 1
ATOM 1426 C CA . TYR A 1 181 ? -14.653 10.848 -2.565 1.00 98.25 181 TYR A CA 1
ATOM 1427 C C . TYR A 1 181 ? -14.891 12.006 -1.607 1.00 98.25 181 TYR A C 1
ATOM 1429 O O . TYR A 1 181 ? -16.015 12.261 -1.162 1.00 98.25 181 TYR A O 1
ATOM 1437 N N . ARG A 1 182 ? -13.822 12.755 -1.337 1.00 97.12 182 ARG A N 1
ATOM 1438 C CA . ARG A 1 182 ? -13.930 13.995 -0.574 1.00 97.12 182 ARG A CA 1
ATOM 1439 C C . ARG A 1 182 ? -14.843 14.996 -1.264 1.00 97.12 182 ARG A C 1
ATOM 1441 O O . ARG A 1 182 ? -14.880 15.101 -2.488 1.00 97.12 182 ARG A O 1
ATOM 1448 N N . SER A 1 183 ? -15.547 15.768 -0.446 1.00 95.81 183 SER A N 1
ATOM 1449 C CA . SER A 1 183 ? -16.480 16.801 -0.911 1.00 95.81 183 SER A CA 1
ATOM 1450 C C . SER A 1 183 ? -15.931 18.215 -0.729 1.00 95.81 183 SER A C 1
ATOM 1452 O O . SER A 1 183 ? -16.467 19.160 -1.308 1.00 95.81 183 SER A O 1
ATOM 1454 N N . ARG A 1 184 ? -14.838 18.371 0.030 1.00 94.19 184 ARG A N 1
ATOM 1455 C CA . ARG A 1 184 ? -14.160 19.653 0.253 1.00 94.19 184 ARG A CA 1
ATOM 1456 C C . ARG A 1 184 ? -12.687 19.595 -0.135 1.00 94.19 184 ARG A C 1
ATOM 1458 O O . ARG A 1 184 ? -12.079 18.529 -0.248 1.00 94.19 184 ARG A O 1
ATOM 1465 N N . ALA A 1 185 ? -12.121 20.770 -0.387 1.00 93.06 185 ALA A N 1
ATOM 1466 C CA . ALA A 1 185 ? -10.687 20.908 -0.583 1.00 93.06 185 ALA A CA 1
ATOM 1467 C C . ALA A 1 185 ? -9.951 20.544 0.715 1.00 93.06 185 ALA A C 1
ATOM 1469 O O . ALA A 1 185 ? -10.417 20.855 1.812 1.00 93.06 185 ALA A O 1
ATOM 1470 N N . VAL A 1 186 ? -8.806 19.888 0.573 1.00 90.69 186 VAL A N 1
ATOM 1471 C CA . VAL A 1 186 ? -7.949 19.462 1.683 1.00 90.69 186 VAL A CA 1
ATOM 1472 C C . VAL A 1 186 ? -6.531 19.949 1.423 1.00 90.69 186 VAL A C 1
ATOM 1474 O O . VAL A 1 186 ? -6.170 20.217 0.279 1.00 90.69 186 VAL A O 1
ATOM 1477 N N . ARG A 1 187 ? -5.729 20.061 2.480 1.00 85.12 187 ARG A N 1
ATOM 1478 C CA . ARG A 1 187 ? -4.288 20.301 2.371 1.00 85.12 187 ARG A CA 1
ATOM 1479 C C . ARG A 1 187 ? -3.541 19.077 2.851 1.00 85.12 187 ARG A C 1
ATOM 1481 O O . ARG A 1 187 ? -3.897 18.490 3.873 1.00 85.12 187 ARG A O 1
ATOM 1488 N N . LEU A 1 188 ? -2.498 18.721 2.119 1.00 80.31 188 LEU A N 1
ATOM 1489 C CA . LEU A 1 188 ? -1.601 17.653 2.516 1.00 80.31 188 LEU A CA 1
ATOM 1490 C C . LEU A 1 188 ? -0.777 18.137 3.714 1.00 80.31 188 LEU A C 1
ATOM 1492 O O . LEU A 1 188 ? -0.252 19.249 3.731 1.00 80.31 188 LEU A O 1
ATOM 1496 N N . SER A 1 189 ? -0.704 17.322 4.763 1.00 73.62 189 SER A N 1
ATOM 1497 C CA . SER A 1 189 ? 0.028 17.701 5.973 1.00 73.62 189 SER A CA 1
ATOM 1498 C C . SER A 1 189 ? 1.522 17.848 5.680 1.00 73.62 189 SER A C 1
ATOM 1500 O O . SER A 1 189 ? 2.137 16.914 5.174 1.00 73.62 189 SER A O 1
ATOM 1502 N N . GLY A 1 190 ? 2.112 18.981 6.069 1.00 71.06 190 GLY A N 1
ATOM 1503 C CA . GLY A 1 190 ? 3.558 19.208 5.967 1.00 71.06 190 GLY A CA 1
ATOM 1504 C C . GLY A 1 190 ? 4.055 19.633 4.583 1.00 71.06 190 GLY A C 1
ATOM 1505 O O . GLY A 1 190 ? 5.250 19.543 4.334 1.00 71.06 190 GLY A O 1
ATOM 1506 N N . THR A 1 191 ? 3.170 20.086 3.693 1.00 76.25 191 THR A N 1
ATOM 1507 C CA . THR A 1 191 ? 3.532 20.627 2.375 1.00 76.25 191 THR A CA 1
ATOM 1508 C C . THR A 1 191 ? 2.580 21.760 1.978 1.00 76.25 191 THR A C 1
ATOM 1510 O O . THR A 1 191 ? 1.425 21.781 2.404 1.00 76.25 191 THR A O 1
ATOM 1513 N N . ASP A 1 192 ? 3.062 22.687 1.147 1.00 76.12 192 ASP A N 1
ATOM 1514 C CA . ASP A 1 192 ? 2.243 23.736 0.523 1.00 76.12 192 ASP A CA 1
ATOM 1515 C C . ASP A 1 192 ? 1.511 23.245 -0.741 1.00 76.12 192 ASP A C 1
ATOM 1517 O O . ASP A 1 192 ? 0.769 24.001 -1.368 1.00 76.12 192 ASP A O 1
ATOM 1521 N N . ASN A 1 193 ? 1.714 21.983 -1.134 1.00 77.00 193 ASN A N 1
ATOM 1522 C CA . ASN A 1 193 ? 1.083 21.413 -2.315 1.00 77.00 193 ASN A CA 1
ATOM 1523 C C . ASN A 1 193 ? -0.426 21.222 -2.099 1.00 77.00 193 ASN A C 1
ATOM 1525 O O . ASN A 1 193 ? -0.863 20.597 -1.124 1.00 77.00 193 ASN A O 1
ATOM 1529 N N . GLU A 1 194 ? -1.222 21.732 -3.036 1.00 80.75 194 GLU A N 1
ATOM 1530 C CA . GLU A 1 194 ? -2.671 21.574 -3.023 1.00 80.75 194 GLU A CA 1
ATOM 1531 C C . GLU A 1 194 ? -3.074 20.427 -3.963 1.00 80.75 194 GLU A C 1
ATOM 1533 O O . GLU A 1 194 ? -2.805 20.493 -5.166 1.00 80.75 194 GLU A O 1
ATOM 1538 N N . PRO A 1 195 ? -3.726 19.370 -3.445 1.00 88.62 195 PRO A N 1
ATOM 1539 C CA . PRO A 1 195 ? -4.238 18.300 -4.286 1.00 88.62 195 PRO A CA 1
ATOM 1540 C C . PRO A 1 195 ? -5.369 18.831 -5.188 1.00 88.62 195 PRO A C 1
ATOM 1542 O O . PRO A 1 195 ? -5.919 19.910 -4.933 1.00 88.62 195 PRO A O 1
ATOM 1545 N N . PRO A 1 196 ? -5.783 18.075 -6.224 1.00 90.19 196 PRO A N 1
ATOM 1546 C CA . PRO A 1 196 ? -6.853 18.483 -7.135 1.00 90.19 196 PRO A CA 1
ATOM 1547 C C . PRO A 1 196 ? -8.120 18.978 -6.422 1.00 90.19 196 PRO A C 1
ATOM 1549 O O . PRO A 1 196 ? -8.436 18.572 -5.306 1.00 90.19 196 PRO A O 1
ATOM 1552 N N . GLN A 1 197 ? -8.922 19.831 -7.054 1.00 94.44 197 GLN A N 1
ATOM 1553 C CA . GLN A 1 197 ? -10.211 20.197 -6.458 1.00 94.44 197 GLN A CA 1
ATOM 1554 C C . GLN A 1 197 ? -11.148 18.972 -6.378 1.00 94.44 197 GLN A C 1
ATOM 1556 O O . GLN A 1 197 ? -11.046 18.091 -7.232 1.00 94.44 197 GLN A O 1
ATOM 1561 N N . PRO A 1 198 ? -12.078 18.891 -5.404 1.00 96.56 198 PRO A N 1
ATOM 1562 C CA . PRO A 1 198 ? -12.934 17.710 -5.208 1.00 96.56 198 PRO A CA 1
ATOM 1563 C C . PRO A 1 198 ? -13.654 17.233 -6.474 1.00 96.56 198 PRO A C 1
ATOM 1565 O O . PRO A 1 198 ? -13.684 16.045 -6.769 1.00 96.56 198 PRO A O 1
ATOM 1568 N N . PHE A 1 199 ? -14.164 18.169 -7.278 1.00 94.44 199 PHE A N 1
ATOM 1569 C CA . PHE A 1 199 ? -14.854 17.866 -8.535 1.00 94.44 199 PHE A CA 1
ATOM 1570 C C . PHE A 1 199 ? -13.934 17.293 -9.630 1.00 94.44 199 PHE A C 1
ATOM 1572 O O . PHE A 1 199 ? -14.430 16.718 -10.593 1.00 94.44 199 PHE A O 1
ATOM 1579 N N . MET A 1 200 ? -12.610 17.434 -9.492 1.00 94.75 200 MET A N 1
ATOM 1580 C CA . MET A 1 200 ? -11.616 16.852 -10.400 1.00 94.75 200 MET A CA 1
ATOM 1581 C C . MET A 1 200 ? -11.192 15.442 -9.987 1.00 94.75 200 MET A C 1
ATOM 1583 O O . MET A 1 200 ? -10.663 14.721 -10.827 1.00 94.75 200 MET A O 1
ATOM 1587 N N . VAL A 1 201 ? -11.413 15.031 -8.733 1.00 96.81 201 VAL A N 1
ATOM 1588 C CA . VAL A 1 201 ? -10.919 13.749 -8.196 1.00 96.81 201 VAL A CA 1
ATOM 1589 C C . VAL A 1 201 ? -11.282 12.545 -9.080 1.00 96.81 201 VAL A C 1
ATOM 1591 O O . VAL A 1 201 ? -10.357 11.810 -9.426 1.00 96.81 201 VAL A O 1
ATOM 1594 N N . PRO A 1 202 ? -12.543 12.353 -9.528 1.00 95.31 202 PRO A N 1
ATOM 1595 C CA . PRO A 1 202 ? -12.884 11.205 -10.374 1.00 95.31 202 PRO A CA 1
ATOM 1596 C C . PRO A 1 202 ? -12.101 11.190 -11.695 1.00 95.31 202 PRO A C 1
ATOM 1598 O O . PRO A 1 202 ? -11.608 10.152 -12.126 1.00 95.31 202 PRO A O 1
ATOM 1601 N N . VAL A 1 203 ? -11.931 12.363 -12.317 1.00 93.25 203 VAL A N 1
ATOM 1602 C CA . VAL A 1 203 ? -11.198 12.513 -13.585 1.00 93.25 203 VAL A CA 1
ATOM 1603 C C . VAL A 1 203 ? -9.708 12.237 -13.390 1.00 93.25 203 VAL A C 1
ATOM 1605 O O . VAL A 1 203 ? -9.093 11.564 -14.214 1.00 93.25 203 VAL A O 1
ATOM 1608 N N . MET A 1 204 ? -9.124 12.731 -12.297 1.00 94.62 204 MET A N 1
ATOM 1609 C CA . MET A 1 204 ? -7.708 12.515 -11.992 1.00 94.62 204 MET A CA 1
ATOM 1610 C C . MET A 1 204 ? -7.417 11.055 -11.638 1.00 94.62 204 MET A C 1
ATOM 1612 O O . MET A 1 204 ? -6.363 10.548 -12.012 1.00 94.62 204 MET A O 1
ATOM 1616 N N . LEU A 1 205 ? -8.346 10.364 -10.969 1.00 96.12 205 LEU A N 1
ATOM 1617 C CA . LEU A 1 205 ? -8.188 8.945 -10.657 1.00 96.12 205 LEU A CA 1
ATOM 1618 C C . LEU A 1 205 ? -8.300 8.065 -11.911 1.00 96.12 205 LEU A C 1
ATOM 1620 O O . LEU A 1 205 ? -7.477 7.171 -12.097 1.00 96.12 205 LEU A O 1
ATOM 1624 N N . ASP A 1 206 ? -9.257 8.342 -12.801 1.00 94.75 206 ASP A N 1
ATOM 1625 C CA . ASP A 1 206 ? -9.357 7.669 -14.106 1.00 94.75 206 ASP A CA 1
ATOM 1626 C C . ASP A 1 206 ? -8.094 7.891 -14.955 1.00 94.75 206 ASP A C 1
ATOM 1628 O O . ASP A 1 206 ? -7.559 6.950 -15.549 1.00 94.75 206 ASP A O 1
ATOM 1632 N N . TRP A 1 207 ? -7.568 9.119 -14.969 1.00 93.06 207 TRP A N 1
ATOM 1633 C CA . TRP A 1 207 ? -6.307 9.426 -15.642 1.00 93.06 207 TRP A CA 1
ATOM 1634 C C . TRP A 1 207 ? -5.128 8.646 -15.047 1.00 93.06 207 TRP A C 1
ATOM 1636 O O . TRP A 1 207 ? -4.380 8.027 -15.805 1.00 93.06 207 TRP A O 1
ATOM 1646 N N . LEU A 1 208 ? -5.000 8.615 -13.717 1.00 96.44 208 LEU A N 1
ATOM 1647 C CA . LEU A 1 208 ? -3.954 7.871 -13.011 1.00 96.44 208 LEU A CA 1
ATOM 1648 C C . LEU A 1 208 ? -3.993 6.384 -13.376 1.00 96.44 208 LEU A C 1
ATOM 1650 O O . LEU A 1 208 ? -2.961 5.812 -13.720 1.00 96.44 208 LEU A O 1
ATOM 1654 N N . LEU A 1 209 ? -5.174 5.758 -13.358 1.00 97.31 209 LEU A N 1
ATOM 1655 C CA . LEU A 1 209 ? -5.331 4.338 -13.691 1.00 97.31 209 LEU A CA 1
ATOM 1656 C C . LEU A 1 209 ? -4.927 4.041 -15.144 1.00 97.31 209 LEU A C 1
ATOM 1658 O O . LEU A 1 209 ? -4.217 3.069 -15.410 1.00 97.31 209 LEU A O 1
ATOM 1662 N N . LYS A 1 210 ? -5.312 4.904 -16.090 1.00 94.62 210 LYS A N 1
ATOM 1663 C CA . LYS A 1 210 ? -4.900 4.781 -17.499 1.00 94.62 210 LYS A CA 1
ATOM 1664 C C . LYS A 1 210 ? -3.395 4.956 -17.672 1.00 94.62 210 LYS A C 1
ATOM 1666 O O . LYS A 1 210 ? -2.764 4.198 -18.410 1.00 94.62 210 LYS A O 1
ATOM 1671 N N . GLU A 1 211 ? -2.814 5.949 -17.008 1.00 94.00 211 GLU A N 1
ATOM 1672 C CA . GLU A 1 211 ? -1.378 6.203 -17.077 1.00 94.00 211 GLU A CA 1
ATOM 1673 C C . GLU A 1 211 ? -0.581 5.045 -16.464 1.00 94.00 211 GLU A C 1
ATOM 1675 O O . GLU A 1 211 ? 0.420 4.612 -17.040 1.00 94.00 211 GLU A O 1
ATOM 1680 N N . TYR A 1 212 ? -1.061 4.497 -15.348 1.00 96.38 212 TYR A N 1
ATOM 1681 C CA . TYR A 1 212 ? -0.499 3.319 -14.705 1.00 96.38 212 TYR A CA 1
ATOM 1682 C C . TYR A 1 212 ? -0.435 2.128 -15.671 1.00 96.38 212 TYR A C 1
ATOM 1684 O O . TYR A 1 212 ? 0.641 1.554 -15.852 1.00 96.38 212 TYR A O 1
ATOM 1692 N N . GLU A 1 213 ? -1.527 1.805 -16.369 1.00 94.31 213 GLU A N 1
ATOM 1693 C CA . GLU A 1 213 ? -1.556 0.696 -17.333 1.00 94.31 213 GLU A CA 1
ATOM 1694 C C . GLU A 1 213 ? -0.638 0.924 -18.547 1.00 94.31 213 GLU A C 1
ATOM 1696 O O . GLU A 1 213 ? 0.020 -0.003 -19.034 1.00 94.31 213 GLU A O 1
ATOM 1701 N N . GLU A 1 214 ? -0.496 2.164 -19.021 1.00 92.62 214 GLU A N 1
ATOM 1702 C CA . GLU A 1 214 ? 0.469 2.480 -20.080 1.00 92.62 214 GLU A CA 1
ATOM 1703 C C . GLU A 1 214 ? 1.925 2.387 -19.601 1.00 92.62 214 GLU A C 1
ATOM 1705 O O . GLU A 1 214 ? 2.781 1.822 -20.298 1.00 92.62 214 GLU A O 1
ATOM 1710 N N . LYS A 1 215 ? 2.224 2.891 -18.397 1.00 93.19 215 LYS A N 1
ATOM 1711 C CA . LYS A 1 215 ? 3.551 2.797 -17.772 1.00 93.19 215 LYS A CA 1
ATOM 1712 C C . LYS A 1 215 ? 3.908 1.344 -17.449 1.00 93.19 215 LYS A C 1
ATOM 1714 O O . LYS A 1 215 ? 5.063 0.955 -17.635 1.00 93.19 215 LYS A O 1
ATOM 1719 N N . LYS A 1 216 ? 2.941 0.501 -17.074 1.00 93.50 216 LYS A N 1
ATOM 1720 C CA . LYS A 1 216 ? 3.130 -0.927 -16.749 1.00 93.50 216 LYS A CA 1
ATOM 1721 C C . LYS A 1 216 ? 3.766 -1.731 -17.879 1.00 93.50 216 LYS A C 1
ATOM 1723 O O . LYS A 1 216 ? 4.527 -2.670 -17.614 1.00 93.50 216 LYS A O 1
ATOM 1728 N N . LYS A 1 217 ? 3.529 -1.320 -19.128 1.00 90.94 217 LYS A N 1
ATOM 1729 C CA . LYS A 1 217 ? 4.099 -1.914 -20.352 1.00 90.94 217 LYS A CA 1
ATOM 1730 C C . LYS A 1 217 ? 5.579 -1.576 -20.571 1.00 90.94 217 LYS A C 1
ATOM 1732 O O . LYS A 1 217 ? 6.222 -2.234 -21.391 1.00 90.94 217 LYS A O 1
ATOM 1737 N N . LYS A 1 218 ? 6.101 -0.545 -19.899 1.00 92.19 218 LYS A N 1
ATOM 1738 C CA . LYS A 1 218 ? 7.439 0.025 -20.139 1.00 92.19 218 LYS A CA 1
ATOM 1739 C C . LYS A 1 218 ? 8.338 -0.043 -18.909 1.00 92.19 218 LYS A C 1
ATOM 1741 O O . LYS A 1 218 ? 9.477 -0.472 -19.031 1.00 92.19 218 LYS A O 1
ATOM 1746 N N . LEU A 1 219 ? 7.824 0.347 -17.745 1.00 95.12 219 LEU A N 1
ATOM 1747 C CA . LEU A 1 219 ? 8.607 0.541 -16.527 1.00 95.12 219 LEU A CA 1
ATOM 1748 C C . LEU A 1 219 ? 8.779 -0.741 -15.725 1.00 95.12 219 LEU A C 1
ATOM 1750 O O . LEU A 1 219 ? 7.889 -1.605 -15.682 1.00 95.12 219 LEU A O 1
ATOM 1754 N N . HIS A 1 220 ? 9.921 -0.836 -15.047 1.00 96.19 220 HIS A N 1
ATOM 1755 C CA . HIS A 1 220 ? 10.193 -1.890 -14.079 1.00 96.19 220 HIS A CA 1
ATOM 1756 C C . HIS A 1 220 ? 9.189 -1.844 -12.919 1.00 96.19 220 HIS A C 1
ATOM 1758 O O . HIS A 1 220 ? 8.758 -0.767 -12.523 1.00 96.19 220 HIS A O 1
ATOM 1764 N N . ALA A 1 221 ? 8.809 -2.992 -12.350 1.00 96.81 221 ALA A N 1
ATOM 1765 C CA . ALA A 1 221 ? 7.805 -3.034 -11.278 1.00 96.81 221 ALA A CA 1
ATOM 1766 C C . ALA A 1 221 ? 8.233 -2.215 -10.044 1.00 96.81 221 ALA A C 1
ATOM 1768 O O . ALA A 1 221 ? 7.447 -1.430 -9.524 1.00 96.81 221 ALA A O 1
ATOM 1769 N N . LEU A 1 222 ? 9.510 -2.321 -9.662 1.00 97.50 222 LEU A N 1
ATOM 1770 C CA . LEU A 1 222 ? 10.115 -1.561 -8.558 1.00 97.50 222 LEU A CA 1
ATOM 1771 C C . LEU A 1 222 ? 10.230 -0.047 -8.804 1.00 97.50 222 LEU A C 1
ATOM 1773 O O . LEU A 1 222 ? 10.563 0.689 -7.886 1.00 97.50 222 LEU A O 1
ATOM 1777 N N . GLU A 1 223 ? 9.950 0.420 -10.019 1.00 97.75 223 GLU A N 1
ATOM 1778 C CA . GLU A 1 223 ? 9.808 1.845 -10.330 1.00 97.75 223 GLU A CA 1
ATOM 1779 C C . GLU A 1 223 ? 8.331 2.236 -10.468 1.00 97.75 223 GLU A C 1
ATOM 1781 O O . GLU A 1 223 ? 7.891 3.245 -9.924 1.00 97.75 223 GLU A O 1
ATOM 1786 N N . LEU A 1 224 ? 7.551 1.423 -11.180 1.00 98.12 224 LEU A N 1
ATOM 1787 C CA . LEU A 1 224 ? 6.135 1.648 -11.451 1.00 98.12 224 LEU A CA 1
ATOM 1788 C C . LEU A 1 224 ? 5.295 1.733 -10.171 1.00 98.12 224 LEU A C 1
ATOM 1790 O O . LEU A 1 224 ? 4.425 2.590 -10.060 1.00 98.12 224 LEU A O 1
ATOM 1794 N N . ILE A 1 225 ? 5.521 0.818 -9.230 1.00 98.44 225 ILE A N 1
ATOM 1795 C CA . ILE A 1 225 ? 4.674 0.660 -8.045 1.00 98.44 225 ILE A CA 1
ATOM 1796 C C . ILE A 1 225 ? 4.864 1.814 -7.039 1.00 98.44 225 ILE A C 1
ATOM 1798 O O . ILE A 1 225 ? 3.858 2.363 -6.589 1.00 98.44 225 ILE A O 1
ATOM 1802 N N . PRO A 1 226 ? 6.097 2.275 -6.736 1.00 98.38 226 PRO A N 1
ATOM 1803 C CA . PRO A 1 226 ? 6.282 3.497 -5.950 1.00 98.38 226 PRO A CA 1
ATOM 1804 C C . PRO A 1 226 ? 5.654 4.736 -6.603 1.00 98.38 226 PRO A C 1
ATOM 1806 O O . PRO A 1 226 ? 5.105 5.579 -5.899 1.00 98.38 226 PRO A O 1
ATOM 1809 N N . ARG A 1 227 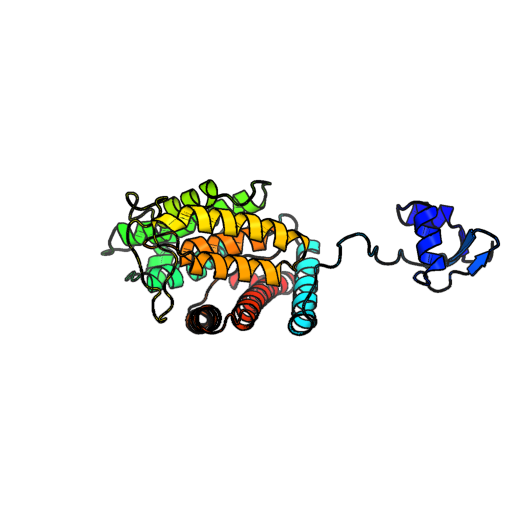? 5.692 4.842 -7.941 1.00 98.06 227 ARG A N 1
ATOM 1810 C CA . ARG A 1 227 ? 5.036 5.936 -8.682 1.00 98.06 227 ARG A CA 1
ATOM 1811 C C . ARG A 1 227 ? 3.519 5.896 -8.529 1.00 98.06 227 ARG A C 1
ATOM 1813 O O . ARG A 1 227 ? 2.944 6.912 -8.169 1.00 98.06 227 ARG A O 1
ATOM 1820 N N . LEU A 1 228 ? 2.896 4.722 -8.690 1.00 98.44 228 LEU A N 1
ATOM 1821 C CA . LEU A 1 228 ? 1.461 4.534 -8.429 1.00 98.44 228 LEU A CA 1
ATOM 1822 C C . LEU A 1 228 ? 1.074 5.073 -7.047 1.00 98.44 228 LEU A C 1
ATOM 1824 O O . LEU A 1 228 ? 0.073 5.771 -6.909 1.00 98.44 228 LEU A O 1
ATOM 1828 N N . HIS A 1 229 ? 1.876 4.750 -6.032 1.00 98.19 229 HIS A N 1
ATOM 1829 C CA . HIS A 1 229 ? 1.636 5.197 -4.669 1.00 98.19 229 HIS A CA 1
ATOM 1830 C C . HIS A 1 229 ? 1.735 6.726 -4.529 1.00 98.19 229 HIS A C 1
ATOM 1832 O O . HIS A 1 229 ? 0.818 7.348 -3.998 1.00 98.19 229 HIS A O 1
ATOM 1838 N N . MET A 1 230 ? 2.800 7.342 -5.050 1.00 96.88 230 MET A N 1
ATOM 1839 C CA . MET A 1 230 ? 2.968 8.802 -5.027 1.00 96.88 230 MET A CA 1
ATOM 1840 C C . MET A 1 230 ? 1.855 9.539 -5.779 1.00 96.88 230 MET A C 1
ATOM 1842 O O . MET A 1 230 ? 1.320 10.525 -5.273 1.00 96.88 230 MET A O 1
ATOM 1846 N N . ASP A 1 231 ? 1.486 9.045 -6.962 1.00 96.31 231 ASP A N 1
ATOM 1847 C CA . ASP A 1 231 ? 0.433 9.629 -7.793 1.00 96.31 231 ASP A CA 1
ATOM 1848 C C . ASP A 1 231 ? -0.925 9.544 -7.079 1.00 96.31 231 ASP A C 1
ATOM 1850 O O . ASP A 1 231 ? -1.693 10.507 -7.075 1.00 96.31 231 ASP A O 1
ATOM 1854 N N . PHE A 1 232 ? -1.204 8.428 -6.398 1.00 98.19 232 PHE A N 1
ATOM 1855 C CA . PHE A 1 232 ? -2.422 8.255 -5.608 1.00 98.19 232 PHE A CA 1
ATOM 1856 C C . PHE A 1 232 ? -2.468 9.202 -4.399 1.00 98.19 232 PHE A C 1
ATOM 1858 O O . PHE A 1 232 ? -3.485 9.868 -4.177 1.00 98.19 232 PHE A O 1
ATOM 1865 N N . GLU A 1 233 ? -1.369 9.308 -3.645 1.00 95.38 233 GLU A N 1
ATOM 1866 C CA . GLU A 1 233 ? -1.270 10.233 -2.507 1.00 95.38 233 GLU A CA 1
ATOM 1867 C C . GLU A 1 233 ? -1.409 11.699 -2.945 1.00 95.38 233 GLU A C 1
ATOM 1869 O O . GLU A 1 233 ? -1.989 12.495 -2.200 1.00 95.38 233 GLU A O 1
ATOM 1874 N N . TRP A 1 234 ? -0.942 12.043 -4.153 1.00 93.44 234 TRP A N 1
ATOM 1875 C CA . TRP A 1 234 ? -1.090 13.375 -4.744 1.00 93.44 234 TRP A CA 1
ATOM 1876 C C . TRP A 1 234 ? -2.530 13.677 -5.189 1.00 93.44 234 TRP A C 1
ATOM 1878 O O . TRP A 1 234 ? -3.037 14.767 -4.918 1.00 93.44 234 TRP A O 1
ATOM 1888 N N . VAL A 1 235 ? -3.229 12.722 -5.824 1.00 95.31 235 VAL A N 1
ATOM 1889 C CA . VAL A 1 235 ? -4.667 12.873 -6.145 1.00 95.31 235 VAL A CA 1
ATOM 1890 C C . VAL A 1 235 ? -5.482 13.071 -4.863 1.00 95.31 235 VAL A C 1
ATOM 1892 O O . VAL A 1 235 ? -6.420 13.880 -4.831 1.00 95.31 235 VAL A O 1
ATOM 1895 N N . HIS A 1 236 ? -5.099 12.353 -3.805 1.00 96.19 236 HIS A N 1
ATOM 1896 C CA . HIS A 1 236 ? -5.686 12.422 -2.471 1.00 96.19 236 HIS A CA 1
ATOM 1897 C C . HIS A 1 236 ? -7.223 12.344 -2.504 1.00 96.19 236 HIS A C 1
ATOM 1899 O O . HIS A 1 236 ? -7.908 13.315 -2.160 1.00 96.19 236 HIS A O 1
ATOM 1905 N N . PRO A 1 237 ? -7.801 11.240 -3.014 1.00 97.56 237 PRO A N 1
ATOM 1906 C CA . PRO A 1 237 ? -9.219 11.181 -3.365 1.00 97.56 237 PRO A CA 1
ATOM 1907 C C . PRO A 1 237 ? -10.183 11.269 -2.172 1.00 97.56 237 PRO A C 1
ATOM 1909 O O . PRO A 1 237 ? -11.354 11.607 -2.359 1.00 97.56 237 PRO A O 1
ATOM 1912 N N . PHE A 1 238 ? -9.719 10.984 -0.955 1.00 97.19 238 PHE A N 1
ATOM 1913 C CA . PHE A 1 238 ? -10.563 10.846 0.233 1.00 97.19 238 PHE A CA 1
ATOM 1914 C C . PHE A 1 238 ? -10.289 11.918 1.291 1.00 97.19 238 PHE A C 1
ATOM 1916 O O . PHE A 1 238 ? -9.241 12.562 1.286 1.00 97.19 238 PHE A O 1
ATOM 1923 N N . GLU A 1 239 ? -11.237 12.110 2.212 1.00 94.19 239 GLU A N 1
ATOM 1924 C CA . GLU A 1 239 ? -11.067 12.986 3.387 1.00 94.19 239 GLU A CA 1
ATOM 1925 C C . GLU A 1 239 ? -10.048 12.413 4.382 1.00 94.19 239 GLU A C 1
ATOM 1927 O O . GLU A 1 239 ? -9.332 13.155 5.048 1.00 94.19 239 GLU A O 1
ATOM 1932 N N . ASP A 1 240 ? -9.993 11.086 4.478 1.00 93.31 240 ASP A N 1
ATOM 1933 C CA . ASP A 1 240 ? -9.072 10.324 5.311 1.00 93.31 240 ASP A CA 1
ATOM 1934 C C . ASP A 1 240 ? -8.861 8.943 4.670 1.00 93.31 240 ASP A C 1
ATOM 1936 O O . ASP A 1 240 ? -9.576 8.554 3.757 1.00 93.31 240 ASP A O 1
ATOM 1940 N N . GLY A 1 241 ? -7.869 8.188 5.123 1.00 94.06 241 GLY A N 1
ATOM 1941 C CA . GLY A 1 241 ? -7.611 6.828 4.670 1.00 94.06 241 GLY A CA 1
ATOM 1942 C C . GLY A 1 241 ? -6.726 6.742 3.438 1.00 94.06 241 GLY A C 1
ATOM 1943 O O . GLY A 1 241 ? -6.368 5.627 3.077 1.00 94.06 241 GLY A O 1
ATOM 1944 N N . ASN A 1 242 ? -6.318 7.870 2.846 1.00 95.31 242 ASN A N 1
ATOM 1945 C CA . ASN A 1 242 ? -5.491 7.898 1.635 1.00 95.31 242 ASN A CA 1
ATOM 1946 C C . ASN A 1 242 ? -4.223 7.054 1.808 1.00 95.31 242 ASN A C 1
ATOM 1948 O O . ASN A 1 242 ? -4.115 6.021 1.163 1.00 95.31 242 ASN A O 1
ATOM 1952 N N . THR A 1 243 ? -3.377 7.351 2.799 1.00 93.62 243 THR A N 1
ATOM 1953 C CA . THR A 1 243 ? -2.139 6.583 3.031 1.00 93.62 243 THR A CA 1
ATOM 1954 C C . THR A 1 243 ? -2.392 5.091 3.257 1.00 93.62 243 THR A C 1
ATOM 1956 O O . THR A 1 243 ? -1.641 4.257 2.763 1.00 93.62 243 THR A O 1
ATOM 1959 N N . ARG A 1 244 ? -3.481 4.726 3.945 1.00 95.50 244 ARG A N 1
ATOM 1960 C CA . ARG A 1 244 ? -3.855 3.323 4.187 1.00 95.50 244 ARG A CA 1
ATOM 1961 C C . ARG A 1 244 ? -4.259 2.625 2.883 1.00 95.50 244 ARG A C 1
ATOM 1963 O O . ARG A 1 244 ? -3.752 1.547 2.598 1.00 95.50 244 ARG A O 1
ATOM 1970 N N . VAL A 1 245 ? -5.102 3.249 2.060 1.00 97.75 245 VAL A N 1
ATOM 1971 C CA . VAL A 1 245 ? -5.495 2.721 0.741 1.00 97.75 245 VAL A CA 1
ATOM 1972 C C . VAL A 1 245 ? -4.300 2.679 -0.211 1.00 97.75 245 VAL A C 1
ATOM 1974 O O . VAL A 1 245 ? -4.063 1.651 -0.840 1.00 97.75 245 VAL A O 1
ATOM 1977 N N . GLY A 1 246 ? -3.502 3.744 -0.269 1.00 97.25 246 GLY A N 1
ATOM 1978 C CA . GLY A 1 246 ? -2.293 3.828 -1.081 1.00 97.25 246 GLY A CA 1
ATOM 1979 C C . GLY A 1 246 ? -1.294 2.723 -0.742 1.00 97.25 246 GLY A C 1
ATOM 1980 O O . GLY A 1 246 ? -0.692 2.150 -1.650 1.00 97.25 246 GLY A O 1
ATOM 1981 N N . TRP A 1 247 ? -1.151 2.373 0.540 1.00 96.00 247 TRP A N 1
ATOM 1982 C CA . TRP A 1 247 ? -0.295 1.264 0.970 1.00 96.00 247 TRP A CA 1
ATOM 1983 C C . TRP A 1 247 ? -0.855 -0.108 0.576 1.00 96.00 247 TRP A C 1
ATOM 1985 O O . TRP A 1 247 ? -0.086 -0.996 0.203 1.00 96.00 247 TRP A O 1
ATOM 1995 N N . MET A 1 248 ? -2.181 -0.287 0.620 1.00 97.69 248 MET A N 1
ATOM 1996 C CA . MET A 1 248 ? -2.841 -1.518 0.161 1.00 97.69 248 MET A CA 1
ATOM 1997 C C . MET A 1 248 ? -2.699 -1.703 -1.351 1.00 97.69 248 MET A C 1
ATOM 1999 O O . MET A 1 248 ? -2.367 -2.796 -1.801 1.00 97.69 248 MET A O 1
ATOM 2003 N N . LEU A 1 249 ? -2.868 -0.634 -2.136 1.00 98.25 249 LEU A N 1
ATOM 2004 C CA . LEU A 1 249 ? -2.664 -0.654 -3.589 1.00 98.25 249 LEU A CA 1
ATOM 2005 C C . LEU A 1 249 ? -1.215 -0.988 -3.954 1.00 98.25 249 LEU A C 1
ATOM 2007 O O . LEU A 1 249 ? -0.969 -1.821 -4.826 1.00 98.25 249 LEU A O 1
ATOM 2011 N N . MET A 1 250 ? -0.256 -0.377 -3.253 1.00 97.69 250 MET A N 1
ATOM 2012 C CA . MET A 1 250 ? 1.164 -0.661 -3.441 1.00 97.69 250 MET A CA 1
ATOM 2013 C C . MET A 1 250 ? 1.476 -2.138 -3.169 1.00 97.69 250 MET A C 1
ATOM 2015 O O . MET A 1 250 ? 2.125 -2.796 -3.980 1.00 97.69 250 MET A O 1
ATOM 2019 N N . ASN A 1 251 ? 0.980 -2.675 -2.053 1.00 97.31 251 ASN A N 1
ATOM 2020 C CA . ASN A 1 251 ? 1.185 -4.071 -1.680 1.00 97.31 251 ASN A CA 1
ATOM 2021 C C . ASN A 1 251 ? 0.506 -5.057 -2.637 1.00 97.31 251 ASN A C 1
ATOM 2023 O O . ASN A 1 251 ? 1.123 -6.053 -3.011 1.00 97.31 251 ASN A O 1
ATOM 2027 N N . LEU A 1 252 ? -0.713 -4.763 -3.092 1.00 97.25 252 LEU A N 1
ATOM 2028 C CA . LEU A 1 252 ? -1.411 -5.570 -4.092 1.00 97.25 252 LEU A CA 1
ATOM 2029 C C . LEU A 1 252 ? -0.577 -5.709 -5.375 1.00 97.25 252 LEU A C 1
ATOM 2031 O O . LEU A 1 252 ? -0.358 -6.821 -5.862 1.00 97.25 252 LEU A O 1
ATOM 2035 N N . GLU A 1 253 ? -0.063 -4.598 -5.907 1.00 96.94 253 GLU A N 1
ATOM 2036 C CA . GLU A 1 253 ? 0.740 -4.639 -7.132 1.00 96.94 253 GLU A CA 1
ATOM 2037 C C . GLU A 1 253 ? 2.142 -5.228 -6.912 1.00 96.94 253 GLU A C 1
ATOM 2039 O O . GLU A 1 253 ? 2.666 -5.879 -7.818 1.00 96.94 253 GLU A O 1
ATOM 2044 N N . LEU A 1 254 ? 2.736 -5.092 -5.718 1.00 96.50 254 LEU A N 1
ATOM 2045 C CA . LEU A 1 254 ? 3.968 -5.812 -5.361 1.00 96.50 254 LEU A CA 1
ATOM 2046 C C . LEU A 1 254 ? 3.747 -7.324 -5.412 1.00 96.50 254 LEU A C 1
ATOM 2048 O O . LEU A 1 254 ? 4.502 -8.019 -6.095 1.00 96.50 254 LEU A O 1
ATOM 2052 N N . MET A 1 255 ? 2.683 -7.821 -4.776 1.00 93.62 255 MET A N 1
ATOM 2053 C CA . MET A 1 255 ? 2.345 -9.246 -4.783 1.00 93.62 255 MET A CA 1
ATOM 2054 C C . MET A 1 255 ? 2.107 -9.767 -6.202 1.00 93.62 255 MET A C 1
ATOM 2056 O O . MET A 1 255 ? 2.647 -10.814 -6.569 1.00 93.62 255 MET A O 1
ATOM 2060 N N . ARG A 1 256 ? 1.371 -9.016 -7.032 1.00 92.19 256 ARG A N 1
ATOM 2061 C CA . ARG A 1 256 ? 1.127 -9.350 -8.450 1.00 92.19 256 ARG A CA 1
ATOM 2062 C C . ARG A 1 256 ? 2.397 -9.349 -9.293 1.00 92.19 256 ARG A C 1
ATOM 2064 O O . ARG A 1 256 ? 2.526 -10.148 -10.217 1.00 92.19 256 ARG A O 1
ATOM 2071 N N . ALA A 1 257 ? 3.350 -8.478 -8.970 1.00 92.75 257 ALA A N 1
ATOM 2072 C CA . ALA A 1 257 ? 4.676 -8.457 -9.581 1.00 92.75 257 ALA A CA 1
ATOM 2073 C C . ALA A 1 257 ? 5.631 -9.516 -8.996 1.00 92.75 257 ALA A C 1
ATOM 2075 O O . ALA A 1 257 ? 6.795 -9.594 -9.399 1.00 92.75 257 ALA A O 1
ATOM 2076 N N . GLY A 1 258 ? 5.145 -10.343 -8.071 1.00 91.38 258 GLY A N 1
ATOM 2077 C CA . GLY A 1 258 ? 5.903 -11.421 -7.473 1.00 91.38 258 GLY A CA 1
ATOM 2078 C C . GLY A 1 258 ? 6.870 -10.962 -6.389 1.00 91.38 258 GLY A C 1
ATOM 2079 O O . GLY A 1 258 ? 7.805 -11.705 -6.138 1.00 91.38 258 GLY A O 1
ATOM 2080 N N . TYR A 1 259 ? 6.657 -9.822 -5.733 1.00 93.75 259 TYR A N 1
ATOM 2081 C CA . TYR A 1 259 ? 7.393 -9.397 -4.535 1.00 93.75 259 TYR A CA 1
ATOM 2082 C C . TYR A 1 259 ? 6.570 -9.624 -3.256 1.00 93.75 259 TYR A C 1
ATOM 2084 O O . TYR A 1 259 ? 5.340 -9.665 -3.322 1.00 93.75 259 TYR A O 1
ATOM 2092 N N . PRO A 1 260 ? 7.220 -9.760 -2.086 1.00 92.44 260 PRO A N 1
ATOM 2093 C CA . PRO A 1 260 ? 6.514 -9.888 -0.820 1.00 92.44 260 PRO A CA 1
ATOM 2094 C C . PRO A 1 260 ? 5.806 -8.590 -0.430 1.00 92.44 260 PRO A C 1
ATOM 2096 O O . PRO A 1 260 ? 6.135 -7.500 -0.904 1.00 92.44 260 PRO A O 1
ATOM 2099 N N . LEU A 1 261 ? 4.878 -8.729 0.514 1.00 92.94 261 LEU A N 1
ATOM 2100 C CA . LEU A 1 261 ? 4.302 -7.600 1.225 1.00 92.94 261 LEU A CA 1
ATOM 2101 C C . LEU A 1 261 ? 5.388 -6.784 1.948 1.00 92.94 261 LEU A C 1
ATOM 2103 O O . LEU A 1 261 ? 6.373 -7.328 2.465 1.00 92.94 261 LEU A O 1
ATOM 2107 N N . VAL A 1 262 ? 5.171 -5.474 2.017 1.00 94.31 262 VAL A N 1
ATOM 2108 C CA . VAL A 1 262 ? 6.014 -4.503 2.713 1.00 94.31 262 VAL A CA 1
ATOM 2109 C C . VAL A 1 262 ? 5.209 -3.699 3.725 1.00 94.31 262 VAL A C 1
ATOM 2111 O O . VAL A 1 262 ? 4.049 -3.327 3.514 1.00 94.31 262 VAL A O 1
ATOM 2114 N N . ARG A 1 263 ? 5.869 -3.384 4.832 1.00 90.50 263 ARG A N 1
ATOM 2115 C CA . ARG A 1 263 ? 5.321 -2.635 5.961 1.00 90.50 263 ARG A CA 1
ATOM 2116 C C . ARG A 1 263 ? 6.071 -1.323 6.129 1.00 90.50 263 ARG A C 1
ATOM 2118 O O . ARG A 1 263 ? 7.269 -1.263 5.867 1.00 90.50 263 ARG A O 1
ATOM 2125 N N . LEU A 1 264 ? 5.364 -0.288 6.570 1.00 86.81 264 LEU A N 1
ATOM 2126 C CA . LEU A 1 264 ? 5.974 0.989 6.915 1.00 86.81 264 LEU A CA 1
ATOM 2127 C C . LEU A 1 264 ? 6.251 1.014 8.415 1.00 86.81 264 LEU A C 1
ATOM 2129 O O . LEU A 1 264 ? 5.356 1.298 9.207 1.00 86.81 264 LEU A O 1
ATOM 2133 N N . SER A 1 265 ? 7.482 0.684 8.803 1.00 81.69 265 SER A N 1
ATOM 2134 C CA . SER A 1 265 ? 7.885 0.735 10.210 1.00 81.69 265 SER A CA 1
ATOM 2135 C C . SER A 1 265 ? 7.874 2.175 10.743 1.00 81.69 265 SER A C 1
ATOM 2137 O O . SER A 1 265 ? 8.002 3.130 9.970 1.00 81.69 265 SER A O 1
ATOM 2139 N N . GLU A 1 266 ? 7.800 2.350 12.068 1.00 79.25 266 GLU A N 1
ATOM 2140 C CA . GLU A 1 266 ? 7.941 3.685 12.671 1.00 79.25 266 GLU A CA 1
ATOM 2141 C C . GLU A 1 266 ? 9.256 4.372 12.280 1.00 79.25 266 GLU A C 1
ATOM 2143 O O . GLU A 1 266 ? 9.261 5.575 12.024 1.00 79.25 266 GLU A O 1
ATOM 2148 N N . GLY A 1 267 ? 10.350 3.613 12.162 1.00 82.94 267 GLY A N 1
ATOM 2149 C CA . GLY A 1 267 ? 11.653 4.146 11.757 1.00 82.94 267 GLY A CA 1
ATOM 2150 C C . GLY A 1 267 ? 11.687 4.668 10.318 1.00 82.94 267 GLY A C 1
ATOM 2151 O O . GLY A 1 267 ? 12.501 5.528 10.004 1.00 82.94 267 GLY A O 1
ATOM 2152 N N . SER A 1 268 ? 10.788 4.190 9.454 1.00 87.62 268 SER A N 1
ATOM 2153 C CA . SER A 1 268 ? 10.720 4.570 8.038 1.00 87.62 268 SER A CA 1
ATOM 2154 C C . SER A 1 268 ? 9.681 5.660 7.747 1.00 87.62 268 SER A C 1
ATOM 2156 O O . SER A 1 268 ? 9.657 6.193 6.638 1.00 87.62 268 SER A O 1
ATOM 2158 N N . LEU A 1 269 ? 8.819 6.009 8.713 1.00 87.69 269 LEU A N 1
ATOM 2159 C CA . LEU A 1 269 ? 7.758 7.008 8.524 1.00 87.69 269 LEU A CA 1
ATOM 2160 C C . LEU A 1 269 ? 8.312 8.390 8.164 1.00 87.69 269 LEU A C 1
ATOM 2162 O O . LEU A 1 269 ? 7.746 9.080 7.317 1.00 87.69 269 LEU A O 1
ATOM 2166 N N . GLU A 1 270 ? 9.408 8.809 8.797 1.00 89.44 270 GLU A N 1
ATOM 2167 C CA . GLU A 1 270 ? 10.002 10.117 8.513 1.00 89.44 270 GLU A CA 1
ATOM 2168 C C . GLU A 1 270 ? 10.571 10.172 7.089 1.00 89.44 270 GLU A C 1
ATOM 2170 O O . GLU A 1 270 ? 10.300 11.119 6.348 1.00 89.44 270 GLU A O 1
ATOM 2175 N N . ASP A 1 271 ? 11.297 9.130 6.679 1.00 94.00 271 ASP A N 1
ATOM 2176 C CA . ASP A 1 271 ? 11.842 9.015 5.325 1.00 94.00 271 ASP A CA 1
ATOM 2177 C C . ASP A 1 271 ? 10.730 8.964 4.270 1.00 94.00 271 ASP A C 1
ATOM 2179 O O . ASP A 1 271 ? 10.855 9.589 3.216 1.00 94.00 271 ASP A O 1
ATOM 2183 N N . TYR A 1 272 ? 9.615 8.298 4.577 1.00 94.25 272 TYR A N 1
ATOM 2184 C CA . TYR A 1 272 ? 8.422 8.265 3.734 1.00 94.25 272 TYR A CA 1
ATOM 2185 C C . TYR A 1 272 ? 7.844 9.660 3.477 1.00 94.25 272 TYR A C 1
ATOM 2187 O O . TYR A 1 272 ? 7.686 10.066 2.323 1.00 94.25 272 TYR A O 1
ATOM 2195 N N . TYR A 1 273 ? 7.574 10.434 4.531 1.00 91.44 273 TYR A N 1
ATOM 2196 C CA . TYR A 1 273 ? 7.029 11.784 4.362 1.00 91.44 273 TYR A CA 1
ATOM 2197 C C . TYR A 1 273 ? 8.039 12.744 3.734 1.00 91.44 273 TYR A C 1
ATOM 2199 O O . TYR A 1 273 ? 7.653 13.600 2.936 1.00 91.44 273 TYR A O 1
ATOM 2207 N N . ARG A 1 274 ? 9.334 12.572 4.018 1.00 93.00 274 ARG A N 1
ATOM 2208 C CA . ARG A 1 274 ? 10.400 13.317 3.339 1.00 93.00 274 ARG A CA 1
ATOM 2209 C C . ARG A 1 274 ? 10.414 13.014 1.840 1.00 93.00 274 ARG A C 1
ATOM 2211 O O . ARG A 1 274 ? 10.565 13.937 1.042 1.00 93.00 274 ARG A O 1
ATOM 2218 N N . ALA A 1 275 ? 10.240 11.752 1.451 1.00 95.69 275 ALA A N 1
ATOM 2219 C CA . ALA A 1 275 ? 10.169 11.344 0.053 1.00 95.69 275 ALA A CA 1
ATOM 2220 C C . ALA A 1 275 ? 8.936 11.924 -0.658 1.00 95.69 275 ALA A C 1
ATOM 2222 O O . ALA A 1 275 ? 9.081 12.476 -1.748 1.00 95.69 275 ALA A O 1
ATOM 2223 N N . LEU A 1 276 ? 7.758 11.892 -0.022 1.00 93.44 276 LEU A N 1
ATOM 2224 C CA . LEU A 1 276 ? 6.563 12.564 -0.549 1.00 93.44 276 LEU A CA 1
ATOM 2225 C C . LEU A 1 276 ? 6.777 14.072 -0.718 1.00 93.44 276 LEU A C 1
ATOM 2227 O O . LEU A 1 276 ? 6.439 14.618 -1.763 1.00 93.44 276 LEU A O 1
ATOM 2231 N N . GLY A 1 277 ? 7.387 14.744 0.263 1.00 91.81 277 GLY A N 1
ATOM 2232 C CA . GLY A 1 277 ? 7.700 16.172 0.163 1.00 91.81 277 GLY A CA 1
ATOM 2233 C C . GLY A 1 277 ? 8.602 16.496 -1.034 1.00 91.81 277 GLY A C 1
ATOM 2234 O O . GLY A 1 277 ? 8.314 17.413 -1.798 1.00 91.81 277 GLY A O 1
ATOM 2235 N N . GLN A 1 278 ? 9.647 15.694 -1.268 1.00 93.00 278 GLN A N 1
ATOM 2236 C CA . GLN A 1 278 ? 10.526 15.852 -2.438 1.00 93.00 278 GLN A CA 1
ATOM 2237 C C . GLN A 1 278 ? 9.784 15.623 -3.762 1.00 93.00 278 GLN A C 1
ATOM 2239 O O . GLN A 1 278 ? 10.054 16.326 -4.741 1.00 93.00 278 GLN A O 1
ATOM 2244 N N . TYR A 1 279 ? 8.846 14.675 -3.798 1.00 93.12 279 TYR A N 1
ATOM 2245 C CA . TYR A 1 279 ? 7.997 14.456 -4.965 1.00 93.12 279 TYR A CA 1
ATOM 2246 C C . TYR A 1 279 ? 7.085 15.661 -5.226 1.00 93.12 279 TYR A C 1
ATOM 2248 O O . TYR A 1 279 ? 7.062 16.191 -6.334 1.00 93.12 279 TYR A O 1
ATOM 2256 N N . TYR A 1 280 ? 6.404 16.157 -4.197 1.00 88.31 280 TYR A N 1
ATOM 2257 C CA . TYR A 1 280 ? 5.468 17.275 -4.309 1.00 88.31 280 TYR A CA 1
ATOM 2258 C C . TYR A 1 280 ? 6.133 18.595 -4.698 1.00 88.31 280 TYR A C 1
ATOM 2260 O O . TYR A 1 280 ? 5.586 19.337 -5.509 1.00 88.31 280 TYR A O 1
ATOM 2268 N N . GLU A 1 281 ? 7.305 18.894 -4.141 1.00 87.12 281 GLU A N 1
ATOM 2269 C CA . GLU A 1 281 ? 7.970 20.185 -4.346 1.00 87.12 281 GLU A CA 1
ATOM 2270 C C . GLU A 1 281 ? 8.872 20.211 -5.581 1.00 87.12 281 GLU A C 1
ATOM 2272 O O . GLU A 1 281 ? 9.058 21.261 -6.197 1.00 87.12 281 GLU A O 1
ATOM 2277 N N . LYS A 1 282 ? 9.495 19.075 -5.913 1.00 87.38 282 LYS A N 1
ATOM 2278 C CA . LYS A 1 282 ? 10.587 19.015 -6.899 1.00 87.38 282 LYS A CA 1
ATOM 2279 C C . LYS A 1 282 ? 10.380 17.957 -7.973 1.00 87.38 282 LYS A C 1
ATOM 2281 O O . LYS A 1 282 ? 11.287 17.751 -8.777 1.00 87.38 282 LYS A O 1
ATOM 2286 N N . SER A 1 283 ? 9.247 17.251 -7.954 1.00 88.50 283 SER A N 1
ATOM 2287 C CA . SER A 1 283 ? 8.996 16.084 -8.809 1.00 88.50 283 SER A CA 1
ATOM 2288 C C . SER A 1 283 ? 10.109 15.034 -8.706 1.00 88.50 283 SER A C 1
ATOM 2290 O O . SER A 1 283 ? 10.393 14.313 -9.659 1.00 88.50 283 SER A O 1
ATOM 2292 N N . ASN A 1 284 ? 10.779 14.965 -7.548 1.00 93.12 284 ASN A N 1
ATOM 2293 C CA . ASN A 1 284 ? 11.878 14.040 -7.319 1.00 93.12 284 ASN A CA 1
ATOM 2294 C C . ASN A 1 284 ? 11.349 12.731 -6.729 1.00 93.12 284 ASN A C 1
ATOM 2296 O O . ASN A 1 284 ? 11.063 12.633 -5.538 1.00 93.12 284 ASN A O 1
ATOM 2300 N N . GLU A 1 285 ? 11.249 11.725 -7.587 1.00 95.62 285 GLU A N 1
ATOM 2301 C CA . GLU A 1 285 ? 10.663 10.413 -7.295 1.00 95.62 285 GLU A CA 1
ATOM 2302 C C . GLU A 1 285 ? 11.671 9.427 -6.694 1.00 95.62 285 GLU A C 1
ATOM 2304 O O . GLU A 1 285 ? 11.288 8.459 -6.030 1.00 95.62 285 GLU A O 1
ATOM 2309 N N . ALA A 1 286 ? 12.969 9.666 -6.913 1.00 97.38 286 ALA A N 1
ATOM 2310 C CA . ALA A 1 286 ? 14.032 8.744 -6.530 1.00 97.38 286 ALA A CA 1
ATOM 2311 C C . ALA A 1 286 ? 14.029 8.390 -5.029 1.00 97.38 286 ALA A C 1
ATOM 2313 O O . ALA A 1 286 ? 14.176 7.207 -4.721 1.00 97.38 286 ALA A O 1
ATOM 2314 N N . PRO A 1 287 ? 13.806 9.328 -4.080 1.00 97.81 287 PRO A N 1
ATOM 2315 C CA . PRO A 1 287 ? 13.737 8.997 -2.657 1.00 97.81 287 PRO A CA 1
ATOM 2316 C C . PRO A 1 287 ? 12.667 7.952 -2.326 1.00 97.81 287 PRO A C 1
ATOM 2318 O O . PRO A 1 287 ? 12.939 7.028 -1.563 1.00 97.81 287 PRO A O 1
ATOM 2321 N N . MET A 1 288 ? 11.476 8.055 -2.927 1.00 97.75 288 MET A N 1
ATOM 2322 C CA . MET A 1 288 ? 10.399 7.090 -2.688 1.00 97.75 288 MET A CA 1
ATOM 2323 C C . MET A 1 288 ? 10.719 5.738 -3.322 1.00 97.75 288 MET A C 1
ATOM 2325 O O . MET A 1 288 ? 10.502 4.697 -2.705 1.00 97.75 288 MET A O 1
ATOM 2329 N N . ILE A 1 289 ? 11.277 5.743 -4.536 1.00 98.31 289 ILE A N 1
ATOM 2330 C CA . ILE A 1 289 ? 11.706 4.515 -5.216 1.00 98.31 289 ILE A CA 1
ATOM 2331 C C . ILE A 1 289 ? 12.761 3.786 -4.371 1.00 98.31 289 ILE A C 1
ATOM 2333 O O . ILE A 1 289 ? 12.633 2.583 -4.137 1.00 98.31 289 ILE A O 1
ATOM 2337 N N . TYR A 1 290 ? 13.768 4.491 -3.846 1.00 97.94 290 TYR A N 1
ATOM 2338 C CA . TYR A 1 290 ? 14.770 3.897 -2.954 1.00 97.94 290 TYR A CA 1
ATOM 2339 C C . TYR A 1 290 ? 14.172 3.393 -1.641 1.00 97.94 290 TYR A C 1
ATOM 2341 O O . TYR A 1 290 ? 14.524 2.297 -1.207 1.00 97.94 290 TYR A O 1
ATOM 2349 N N . LEU A 1 291 ? 13.255 4.145 -1.029 1.00 97.69 291 LEU A N 1
ATOM 2350 C CA . LEU A 1 291 ? 12.590 3.720 0.200 1.00 97.69 291 LEU A CA 1
ATOM 2351 C C . LEU A 1 291 ? 11.830 2.408 -0.011 1.00 97.69 291 LEU A C 1
ATOM 2353 O O . LEU A 1 291 ? 12.092 1.425 0.677 1.00 97.69 291 LEU A O 1
ATOM 2357 N N . VAL A 1 292 ? 10.922 2.368 -0.989 1.00 97.94 292 VAL A N 1
ATOM 2358 C CA . VAL A 1 292 ? 10.087 1.185 -1.237 1.00 97.94 292 VAL A CA 1
ATOM 2359 C C . VAL A 1 292 ? 10.945 -0.007 -1.651 1.00 97.94 292 VAL A C 1
ATOM 2361 O O . VAL A 1 292 ? 10.716 -1.114 -1.174 1.00 97.94 292 VAL A O 1
ATOM 2364 N N . THR A 1 293 ? 11.970 0.193 -2.482 1.00 97.00 293 THR A N 1
ATOM 2365 C CA . THR A 1 293 ? 12.879 -0.907 -2.845 1.00 97.00 293 THR A CA 1
ATOM 2366 C C . THR A 1 293 ? 13.703 -1.418 -1.674 1.00 97.00 293 THR A C 1
ATOM 2368 O O . THR A 1 293 ? 13.906 -2.626 -1.582 1.00 97.00 293 THR A O 1
ATOM 2371 N N . GLY A 1 294 ? 14.107 -0.543 -0.753 1.00 97.12 294 GLY A N 1
ATOM 2372 C CA . GLY A 1 294 ? 14.709 -0.938 0.518 1.00 97.12 294 GLY A CA 1
ATOM 2373 C C . GLY A 1 294 ? 13.768 -1.803 1.358 1.00 97.12 294 GLY A C 1
ATOM 2374 O O . GLY A 1 294 ? 14.175 -2.870 1.808 1.00 97.12 294 GLY A O 1
ATOM 2375 N N . LEU A 1 295 ? 12.496 -1.408 1.490 1.00 96.31 295 LEU A N 1
ATOM 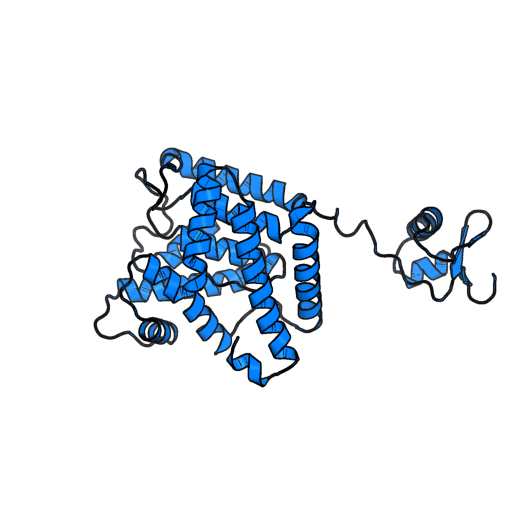2376 C CA . LEU A 1 295 ? 11.485 -2.190 2.217 1.00 96.31 295 LEU A CA 1
ATOM 2377 C C . LEU A 1 295 ? 11.219 -3.557 1.560 1.00 96.31 295 LEU A C 1
ATOM 2379 O O . LEU A 1 295 ? 11.082 -4.567 2.252 1.00 96.31 295 LEU A O 1
ATOM 2383 N N . VAL A 1 296 ? 11.170 -3.611 0.223 1.00 96.94 296 VAL A N 1
ATOM 2384 C CA . VAL A 1 296 ? 11.040 -4.874 -0.526 1.00 96.94 296 VAL A CA 1
ATOM 2385 C C . VAL A 1 296 ? 12.254 -5.765 -0.284 1.00 96.94 296 VAL A C 1
ATOM 2387 O O . VAL A 1 296 ? 12.100 -6.962 -0.043 1.00 96.94 296 VAL A O 1
ATOM 2390 N N . GLU A 1 297 ? 13.459 -5.200 -0.345 1.00 95.94 297 GLU A N 1
ATOM 2391 C CA . GLU A 1 297 ? 14.695 -5.940 -0.113 1.00 95.94 297 GLU A CA 1
ATOM 2392 C C . GLU A 1 297 ? 14.774 -6.493 1.313 1.00 95.94 297 GLU A C 1
ATOM 2394 O O . GLU A 1 297 ? 15.118 -7.660 1.487 1.00 95.94 297 GLU A O 1
ATOM 2399 N N . GLU A 1 298 ? 14.401 -5.694 2.312 1.00 93.50 298 GLU A N 1
ATOM 2400 C CA . GLU A 1 298 ? 14.342 -6.124 3.708 1.00 93.50 298 GLU A CA 1
ATOM 2401 C C . GLU A 1 298 ? 13.360 -7.286 3.892 1.00 93.50 298 GLU A C 1
ATOM 2403 O O . GLU A 1 298 ? 13.707 -8.301 4.499 1.00 93.50 298 GLU A O 1
ATOM 2408 N N . SER A 1 299 ? 12.159 -7.176 3.318 1.00 92.19 299 SER A N 1
ATOM 2409 C CA . SER A 1 299 ? 11.148 -8.236 3.371 1.00 92.19 299 SER A CA 1
ATOM 2410 C C . SER A 1 299 ? 11.657 -9.525 2.712 1.00 92.19 299 SER A C 1
ATOM 2412 O O . SER A 1 299 ? 11.591 -10.603 3.306 1.00 92.19 299 SER A O 1
ATOM 2414 N N . LEU A 1 300 ? 12.267 -9.429 1.523 1.00 91.69 300 LEU A N 1
ATOM 2415 C CA . LEU A 1 300 ? 12.896 -10.573 0.850 1.00 91.69 300 LEU A CA 1
ATOM 2416 C C . LEU A 1 300 ? 14.008 -11.205 1.694 1.00 91.69 300 LEU A C 1
ATOM 2418 O O . LEU A 1 300 ? 14.093 -12.430 1.762 1.00 91.69 300 LEU A O 1
ATOM 2422 N N . ASP A 1 301 ? 14.845 -10.399 2.345 1.00 90.94 301 ASP A N 1
ATOM 2423 C CA . ASP A 1 301 ? 15.930 -10.896 3.191 1.00 90.94 301 ASP A CA 1
ATOM 2424 C C . ASP A 1 301 ? 15.405 -11.634 4.422 1.00 90.94 301 ASP A C 1
ATOM 2426 O O . ASP A 1 301 ? 15.942 -12.687 4.776 1.00 90.94 301 ASP A O 1
ATOM 2430 N N . GLN A 1 302 ? 14.340 -11.135 5.052 1.00 85.19 302 GLN A N 1
ATOM 2431 C CA . GLN A 1 302 ? 13.688 -11.829 6.165 1.00 85.19 302 GLN A CA 1
ATOM 2432 C C . GLN A 1 302 ? 13.151 -13.197 5.714 1.00 85.19 302 GLN A C 1
ATOM 2434 O O . GLN A 1 302 ? 13.394 -14.212 6.372 1.00 85.19 302 GLN A O 1
ATOM 2439 N N . TRP A 1 303 ? 12.521 -13.264 4.540 1.00 82.06 303 TRP A N 1
ATOM 2440 C CA . TRP A 1 303 ? 12.050 -14.529 3.979 1.00 82.06 303 TRP A CA 1
ATOM 2441 C C . TRP A 1 303 ? 13.175 -15.483 3.572 1.00 82.06 303 TRP A C 1
ATOM 2443 O O . TRP A 1 303 ? 13.063 -16.691 3.766 1.00 82.06 303 TRP A O 1
ATOM 2453 N N . LEU A 1 304 ? 14.266 -14.984 2.993 1.00 82.62 304 LEU A N 1
ATOM 2454 C CA . LEU A 1 304 ? 15.396 -15.831 2.606 1.00 82.62 304 LEU A CA 1
ATOM 2455 C C . LEU A 1 304 ? 16.092 -16.424 3.836 1.00 82.62 304 LEU A C 1
ATOM 2457 O O . LEU A 1 304 ? 16.462 -17.601 3.808 1.00 82.62 304 LEU A O 1
ATOM 2461 N N . ARG A 1 305 ? 16.194 -15.660 4.934 1.00 80.81 305 ARG A N 1
ATOM 2462 C CA . ARG A 1 305 ? 16.723 -16.152 6.219 1.00 80.81 305 ARG A CA 1
ATOM 2463 C C . ARG A 1 305 ? 15.913 -17.321 6.771 1.00 80.81 305 ARG A C 1
ATOM 2465 O O . ARG A 1 305 ? 16.500 -18.267 7.282 1.00 80.81 305 ARG A O 1
ATOM 2472 N N . CYS A 1 306 ? 14.595 -17.308 6.599 1.00 70.06 306 CYS A N 1
ATOM 2473 C CA . CYS A 1 306 ? 13.718 -18.416 6.979 1.00 70.06 306 CYS A CA 1
ATOM 2474 C C . CYS A 1 306 ? 14.094 -19.766 6.353 1.00 70.06 306 CYS A C 1
ATOM 2476 O O . CYS A 1 306 ? 13.938 -20.811 6.983 1.00 70.06 306 CYS A O 1
ATOM 2478 N N . PHE A 1 307 ? 14.603 -19.762 5.117 1.00 64.94 307 PHE A N 1
ATOM 2479 C CA . PHE A 1 307 ? 15.022 -20.989 4.436 1.00 64.94 307 PHE A CA 1
ATOM 2480 C C . PHE A 1 307 ? 16.390 -21.499 4.896 1.00 64.94 307 PHE A C 1
ATOM 2482 O O . PHE A 1 307 ? 16.684 -22.680 4.721 1.00 64.94 307 PHE A O 1
ATOM 2489 N N . THR A 1 308 ? 17.240 -20.629 5.441 1.00 62.34 308 THR A N 1
ATOM 2490 C CA . THR A 1 308 ? 18.560 -21.009 5.966 1.00 62.34 308 THR A CA 1
ATOM 2491 C C . THR A 1 308 ? 18.519 -21.325 7.458 1.00 62.34 308 THR A C 1
ATOM 2493 O O . THR A 1 308 ? 19.274 -22.173 7.923 1.00 62.34 308 THR A O 1
ATOM 2496 N N . GLU A 1 309 ? 17.618 -20.683 8.201 1.00 67.88 309 GLU A N 1
ATOM 2497 C CA . GLU A 1 309 ? 17.456 -20.807 9.647 1.00 67.88 309 GLU A CA 1
ATOM 2498 C C . GLU A 1 309 ? 15.956 -20.880 9.988 1.00 67.88 309 GLU A C 1
ATOM 2500 O O . GLU A 1 309 ? 15.314 -19.847 10.167 1.00 67.88 309 GLU A O 1
ATOM 2505 N N . PRO A 1 310 ? 15.364 -22.082 10.124 1.00 60.97 310 PRO A N 1
ATOM 2506 C CA . PRO A 1 310 ? 13.928 -22.221 10.395 1.00 60.97 310 PRO A CA 1
ATOM 2507 C C . PRO A 1 310 ? 13.466 -21.523 11.687 1.00 60.97 310 PRO A C 1
ATOM 2509 O O . PRO A 1 310 ? 12.334 -21.056 11.775 1.00 60.97 310 PRO A O 1
ATOM 2512 N N . ALA A 1 311 ? 14.357 -21.389 12.677 1.00 59.59 311 ALA A N 1
ATOM 2513 C CA . ALA A 1 311 ? 14.104 -20.640 13.912 1.00 59.59 311 ALA A CA 1
ATOM 2514 C C . ALA A 1 311 ? 14.017 -19.113 13.697 1.00 59.59 311 ALA A C 1
ATOM 2516 O O . ALA A 1 311 ? 13.430 -18.404 14.516 1.00 59.59 311 ALA A O 1
ATOM 2517 N N . ALA A 1 312 ? 14.558 -18.592 12.590 1.00 57.00 312 ALA A N 1
ATOM 2518 C CA . ALA A 1 312 ? 14.434 -17.187 12.217 1.00 57.00 312 ALA A CA 1
ATOM 2519 C C . ALA A 1 312 ? 13.029 -16.841 11.696 1.00 57.00 312 ALA A C 1
ATOM 2521 O O . ALA A 1 312 ? 12.690 -15.661 11.639 1.00 57.00 312 ALA A O 1
ATOM 2522 N N . CYS A 1 313 ? 12.178 -17.833 11.394 1.00 54.88 313 CYS A N 1
ATOM 2523 C CA . CYS A 1 313 ? 10.801 -17.572 10.973 1.00 54.88 313 CYS A CA 1
ATOM 2524 C C . CYS A 1 313 ? 9.917 -16.979 12.060 1.00 54.88 313 CYS A C 1
ATOM 2526 O O . CYS A 1 313 ? 9.019 -16.218 11.738 1.00 54.88 313 CYS A O 1
ATOM 2528 N N . SER A 1 314 ? 10.212 -17.192 13.341 1.00 50.88 314 SER A N 1
ATOM 2529 C CA . SER A 1 314 ? 9.549 -16.454 14.430 1.00 50.88 314 SER A CA 1
ATOM 2530 C C . SER A 1 314 ? 9.789 -14.932 14.362 1.00 50.88 314 SER A C 1
ATOM 2532 O O . SER A 1 314 ? 9.068 -14.157 14.990 1.00 50.88 314 SER A O 1
ATOM 2534 N N . ASN A 1 315 ? 10.799 -14.494 13.596 1.00 44.50 315 ASN A N 1
ATOM 2535 C CA . ASN A 1 315 ? 11.184 -13.097 13.412 1.00 44.50 315 ASN A CA 1
ATOM 2536 C C . ASN A 1 315 ? 10.753 -12.486 12.060 1.00 44.50 315 ASN A C 1
ATOM 2538 O O . ASN A 1 315 ? 11.041 -11.307 11.855 1.00 44.50 315 ASN A O 1
ATOM 2542 N N . LEU A 1 316 ? 10.009 -13.213 11.214 1.00 50.12 316 LEU A N 1
ATOM 2543 C CA . LEU A 1 316 ? 9.294 -12.653 10.049 1.00 50.12 316 LEU A CA 1
ATOM 2544 C C . LEU A 1 316 ? 8.139 -11.738 10.460 1.00 50.12 316 LEU A C 1
ATOM 2546 O O . LEU A 1 316 ? 7.523 -12.041 11.505 1.00 50.12 316 LEU A O 1
#

Sequence (316 aa):
MRQGYMSVKEAAKRWGISDRRVRLLCSSGKVEGAVRDGRSYEIPEHAVKPADGRAVRQKDIPEEFRKVFLRIDGKRDELLRRREGGWVLSGELWEKFLLELAWPLVRRGGSSLTPEETGQILKGVPAAGKPLAEHLEVLGIREAADWIQELAAGQEELSEALILRLHAMVLMGRRKEGGLYRSRAVRLSGTDNEPPQPFMVPVMLDWLLKEYEEKKKKLHALELIPRLHMDFEWVHPFEDGNTRVGWMLMNLELMRAGYPLVRLSEGSLEDYYRALGQYYEKSNEAPMIYLVTGLVEESLDQWLRCFTEPAACSNL

pLDDT: mean 89.11, std 11.41, range [41.25, 98.69]

Radius of gyration: 24.17 Å; Cα contacts (8 Å, |Δi|>4): 388; chains: 1; bounding box: 53×59×73 Å

Mean predicted aligned error: 10.8 Å

Secondary structure (DSSP, 8-state):
--TTEEEHHHHHHHHTS-HHHHHHHHHTT-STT-EEETTEEEEETTPPPPP-TTSS---B--HHHHHHHHHHHHHHHHHHHH-SSTT---THHHHHHHHHHHHHHHHHTT----HHHHHHHHTTPPPTT--HHHHHHHHHHHHHHHHHHHHHTS-PPP-HHHHHHHHHHHTGGGTTTTT---SS----TTS-PPPPPGGGHHHHHHHHHHHHHHHHTTB-HHHHHHHHHHHHHHH--SSS-HHHHHHHHHHHHHHHTTPPP----HHHHHHHHHHHHHHHHH---HHHHHHHHHHHHHHHHHHHHHHH-GGGGGG-

Nearest PDB structures (foldseek):
  6i7k-assembly1_A  TM=8.830E-01  e=3.509E-14  Homo sapiens
  4u04-assembly1_A  TM=9.183E-01  e=6.657E-14  Homo sapiens
  6i7h-assembly1_A-2  TM=8.826E-01  e=1.697E-13  Homo sapiens
  7b80-assembly1_A  TM=8.735E-01  e=1.393E-13  Homo sapiens
  6zmd-assembly1_B  TM=8.467E-01  e=3.219E-13  Homo sapiens